Protein AF-R6TV27-F1 (afdb_monomer_lite)

pLDDT: mean 86.65, std 16.77, range [31.28, 98.44]

Radius of gyration: 22.58 Å; chains: 1; bounding box: 81×61×51 Å

Sequence (293 aa):
MQNPATISDWNSPHIKARFSVLCREEICTAQNCYRGGVGTLAEKRMHRVFKRLITDDESKLEVRISATLQKTEDTSDKVPRFVADILTDGEIIEIQTGSFFPMQKKLDWCMHHTPYRLTVIHPIAARRTLAWLDPISGTVGKPRRVSRRENALVIASELYWIRPILTNPELRRRFCLVLPLLEVQDYKWLDGYSADGKRGATRYERIPISLLETIVLSEPEDYAHLFFPASLPHPFTAAEYAAATRIRGRTTYSVLHLFCEMGILRPEGKRGRSVTYTWTCEEESAPVTRHQV

Structure (mmCIF, N/CA/C/O backbone):
data_AF-R6TV27-F1
#
_entry.id   AF-R6TV27-F1
#
loop_
_atom_site.group_PDB
_atom_site.id
_atom_site.type_symbol
_atom_site.label_atom_id
_atom_site.label_alt_id
_atom_site.label_comp_id
_atom_site.label_asym_id
_atom_site.label_entity_id
_atom_site.label_seq_id
_atom_site.pdbx_PDB_ins_code
_atom_site.Cartn_x
_atom_site.Cartn_y
_atom_site.Cartn_z
_atom_site.occupancy
_atom_site.B_iso_or_equiv
_atom_site.auth_seq_id
_atom_site.auth_comp_id
_atom_site.auth_asym_id
_atom_site.auth_atom_id
_atom_site.pdbx_PDB_model_num
ATOM 1 N N . MET A 1 1 ? -6.558 19.261 -24.285 1.00 36.19 1 MET A N 1
ATOM 2 C CA . MET A 1 1 ? -6.027 19.170 -22.908 1.00 36.19 1 MET A CA 1
ATOM 3 C C . MET A 1 1 ? -7.038 18.390 -22.086 1.00 36.19 1 MET A C 1
ATOM 5 O O . MET A 1 1 ? -8.161 18.853 -21.956 1.00 36.19 1 MET A O 1
ATOM 9 N N . GLN A 1 2 ? -6.717 17.165 -21.663 1.00 36.03 2 GLN A N 1
ATOM 10 C CA . GLN A 1 2 ? -7.577 16.416 -20.737 1.00 36.03 2 GLN A CA 1
ATOM 11 C C . GLN A 1 2 ? -7.289 16.930 -19.325 1.00 36.03 2 GLN A C 1
ATOM 13 O O . GLN A 1 2 ? -6.121 17.020 -18.957 1.00 36.03 2 GLN A O 1
ATOM 18 N N . ASN A 1 3 ? -8.332 17.286 -18.571 1.00 38.00 3 ASN A N 1
ATOM 19 C CA . ASN A 1 3 ? -8.208 17.650 -17.159 1.00 38.00 3 ASN A CA 1
ATOM 20 C C . ASN A 1 3 ? -7.438 16.538 -16.409 1.00 38.00 3 ASN A C 1
ATOM 22 O O . ASN A 1 3 ? -7.642 15.360 -16.735 1.00 38.00 3 ASN A O 1
ATOM 26 N N . PRO A 1 4 ? -6.551 16.865 -15.452 1.00 50.62 4 PRO A N 1
ATOM 27 C CA . PRO A 1 4 ? -5.933 15.852 -14.605 1.00 50.62 4 PRO A CA 1
ATOM 28 C C . PRO A 1 4 ? -7.025 15.036 -13.907 1.00 50.62 4 PRO A C 1
ATOM 30 O O . PRO A 1 4 ? -8.030 15.581 -13.452 1.00 50.62 4 PRO A O 1
ATOM 33 N N . ALA A 1 5 ? -6.858 13.716 -13.885 1.00 58.12 5 ALA A N 1
ATOM 34 C CA . ALA A 1 5 ? -7.851 12.813 -13.328 1.00 58.12 5 ALA A CA 1
ATOM 35 C C . ALA A 1 5 ? -7.876 12.939 -11.806 1.00 58.12 5 ALA A C 1
ATOM 37 O O . ALA A 1 5 ? -6.865 12.673 -11.151 1.00 58.12 5 ALA A O 1
ATOM 38 N N . THR A 1 6 ? -9.025 13.282 -11.229 1.00 76.25 6 THR A N 1
ATOM 39 C CA . THR A 1 6 ? -9.203 13.180 -9.780 1.00 76.25 6 THR A CA 1
ATOM 40 C C . THR A 1 6 ? -9.112 11.704 -9.384 1.00 76.25 6 THR A C 1
ATOM 42 O O . THR A 1 6 ? -9.569 10.827 -10.119 1.00 76.25 6 THR A O 1
ATOM 45 N N . ILE A 1 7 ? -8.492 11.397 -8.240 1.00 81.62 7 ILE A N 1
ATOM 46 C CA . ILE A 1 7 ? -8.275 10.006 -7.795 1.00 81.62 7 ILE A CA 1
ATOM 47 C C . ILE A 1 7 ? -9.592 9.211 -7.716 1.00 81.62 7 ILE A C 1
ATOM 49 O O . ILE A 1 7 ? -9.608 8.011 -7.995 1.00 81.62 7 ILE A O 1
ATOM 53 N N . SER A 1 8 ? -10.706 9.887 -7.426 1.00 81.56 8 SER A N 1
ATOM 54 C CA . SER A 1 8 ? -12.065 9.332 -7.453 1.00 81.56 8 SER A CA 1
ATOM 55 C C . SER A 1 8 ? -12.440 8.680 -8.790 1.00 81.56 8 SER A C 1
ATOM 57 O O . SER A 1 8 ? -13.186 7.702 -8.813 1.00 81.56 8 SER A O 1
ATOM 59 N N . ASP A 1 9 ? -11.883 9.159 -9.902 1.00 89.25 9 ASP A N 1
ATOM 60 C CA . ASP A 1 9 ? -12.286 8.760 -11.254 1.00 89.25 9 ASP A CA 1
ATOM 61 C C . ASP A 1 9 ? -11.437 7.613 -11.810 1.00 89.25 9 ASP A C 1
ATOM 63 O O . ASP A 1 9 ? -11.639 7.162 -12.943 1.00 89.25 9 ASP A O 1
ATOM 67 N N . TRP A 1 10 ? -10.480 7.105 -11.028 1.00 93.69 10 TRP A N 1
ATOM 68 C CA . TRP A 1 10 ? -9.536 6.074 -11.469 1.00 93.69 10 TRP A CA 1
ATOM 69 C C . TRP A 1 10 ? -10.200 4.740 -11.809 1.00 93.69 10 TRP A C 1
ATOM 71 O O . TRP A 1 10 ? -9.651 3.937 -12.567 1.00 93.69 10 TRP A O 1
ATOM 81 N N . ASN A 1 11 ? -11.422 4.523 -11.322 1.00 95.31 11 ASN A N 1
ATOM 82 C CA . ASN A 1 11 ? -12.224 3.371 -11.708 1.00 95.31 11 ASN A CA 1
ATOM 83 C C . ASN A 1 11 ? -12.904 3.509 -13.079 1.00 95.31 11 ASN A C 1
ATOM 85 O O . ASN A 1 11 ? -13.346 2.493 -13.626 1.00 95.31 11 ASN A O 1
ATOM 89 N N . SER A 1 12 ? -12.944 4.709 -13.665 1.00 95.62 12 SER A N 1
ATOM 90 C CA . SER A 1 12 ? -13.562 4.938 -14.970 1.00 95.62 12 SER A CA 1
ATOM 91 C C . SER A 1 12 ? -12.779 4.261 -16.113 1.00 95.62 12 SER A C 1
ATOM 93 O O . SER A 1 12 ? -11.545 4.161 -16.068 1.00 95.62 12 SER A O 1
ATOM 95 N N . PRO A 1 13 ? -13.463 3.808 -17.183 1.00 95.50 13 PRO A N 1
ATOM 96 C CA . PRO A 1 13 ? -12.800 3.158 -18.315 1.00 95.50 13 PRO A CA 1
ATOM 97 C C . PRO A 1 13 ? -11.743 4.034 -19.001 1.00 95.50 13 PRO A C 1
ATOM 99 O O . PRO A 1 13 ? -10.693 3.531 -19.402 1.00 95.50 13 PRO A O 1
ATOM 102 N N . HIS A 1 14 ? -11.995 5.343 -19.113 1.00 94.38 14 HIS A N 1
ATOM 103 C CA . HIS A 1 14 ? -11.068 6.287 -19.745 1.00 94.38 14 HIS A CA 1
ATOM 104 C C . HIS A 1 14 ? -9.761 6.418 -18.953 1.00 94.38 14 HIS A C 1
ATOM 106 O O . HIS A 1 14 ? -8.687 6.335 -19.551 1.00 94.38 14 HIS A O 1
ATOM 112 N N . ILE A 1 15 ? -9.823 6.509 -17.620 1.00 95.38 15 ILE A N 1
ATOM 113 C CA . ILE A 1 15 ? -8.611 6.607 -16.795 1.00 95.38 15 ILE A CA 1
ATOM 114 C C . ILE A 1 15 ? -7.809 5.305 -16.810 1.00 95.38 15 ILE A C 1
ATOM 116 O O . ILE A 1 15 ? -6.586 5.341 -16.956 1.00 95.38 15 ILE A O 1
ATOM 120 N N . LYS A 1 16 ? -8.468 4.141 -16.778 1.00 96.50 16 LYS A N 1
ATOM 121 C CA . LYS A 1 16 ? -7.782 2.843 -16.937 1.00 96.50 16 LYS A CA 1
ATOM 122 C C . LYS A 1 16 ? -7.099 2.713 -18.304 1.00 96.50 16 LYS A C 1
ATOM 124 O O . LYS A 1 16 ? -5.987 2.178 -18.398 1.00 96.50 16 LYS A O 1
ATOM 129 N N . ALA A 1 17 ? -7.724 3.237 -19.361 1.00 95.94 17 ALA A N 1
ATOM 130 C CA . ALA A 1 17 ? -7.119 3.300 -20.688 1.00 95.94 17 ALA A CA 1
ATOM 131 C C . ALA A 1 17 ? -5.905 4.247 -20.714 1.00 95.94 17 ALA A C 1
ATOM 133 O O . ALA A 1 17 ? -4.844 3.842 -21.194 1.00 95.94 17 ALA A O 1
ATOM 134 N N . ARG A 1 18 ? -6.016 5.453 -20.130 1.00 95.62 18 ARG A N 1
ATOM 135 C CA . ARG A 1 18 ? -4.898 6.407 -19.984 1.00 95.62 18 ARG A CA 1
ATOM 136 C C . ARG A 1 18 ? -3.731 5.784 -19.216 1.00 95.62 18 ARG A C 1
ATOM 138 O O . ARG A 1 18 ? -2.602 5.844 -19.690 1.00 95.62 18 ARG A O 1
ATOM 145 N N . PHE A 1 19 ? -3.990 5.105 -18.098 1.00 96.56 19 PHE A N 1
ATOM 146 C CA . PHE A 1 19 ? -2.958 4.399 -17.330 1.00 96.56 19 PHE A CA 1
ATOM 147 C C . PHE A 1 19 ? -2.202 3.371 -18.182 1.00 96.56 19 PHE A C 1
ATOM 149 O O . PHE A 1 19 ? -0.975 3.299 -18.140 1.00 96.56 19 PHE A O 1
ATOM 156 N N . SER A 1 20 ? -2.925 2.593 -18.989 1.00 96.12 20 SER A N 1
ATOM 157 C CA . SER A 1 20 ? -2.327 1.575 -19.862 1.00 96.12 20 SER A CA 1
ATOM 158 C C . SER A 1 20 ? -1.470 2.198 -20.973 1.00 96.12 20 SER A C 1
ATOM 160 O O . SER A 1 20 ? -0.440 1.639 -21.349 1.00 96.12 20 SER A O 1
ATOM 162 N N . VAL A 1 21 ? -1.865 3.367 -21.491 1.00 95.19 21 VAL A N 1
ATOM 163 C CA . VAL A 1 21 ? -1.052 4.153 -22.435 1.00 95.19 21 VAL A CA 1
ATOM 164 C C . VAL A 1 21 ? 0.245 4.612 -21.769 1.00 95.19 21 VAL A C 1
ATOM 166 O O . VAL A 1 21 ? 1.314 4.307 -22.292 1.00 95.19 21 VAL A O 1
ATOM 169 N N . LEU A 1 22 ? 0.160 5.234 -20.588 1.00 94.50 22 LEU A N 1
ATOM 170 C CA . LEU A 1 22 ? 1.332 5.697 -19.835 1.00 94.50 22 LEU A CA 1
ATOM 171 C C . LEU A 1 22 ? 2.299 4.549 -19.521 1.00 94.50 22 LEU A C 1
ATOM 173 O O . LEU A 1 22 ? 3.506 4.698 -19.680 1.00 94.50 22 LEU A O 1
ATOM 177 N N . CYS A 1 23 ? 1.783 3.374 -19.149 1.00 93.44 23 CYS A N 1
ATOM 178 C CA . CYS A 1 23 ? 2.611 2.187 -18.926 1.00 93.44 23 CYS A CA 1
ATOM 179 C C . CYS A 1 23 ? 3.409 1.798 -20.180 1.00 93.44 23 CYS A C 1
ATOM 181 O O . CYS A 1 23 ? 4.606 1.530 -20.084 1.00 93.44 23 CYS A O 1
ATOM 183 N N . ARG A 1 24 ? 2.779 1.793 -21.364 1.00 91.44 24 ARG A N 1
ATOM 184 C CA . ARG A 1 24 ? 3.468 1.489 -22.632 1.00 91.44 24 ARG A CA 1
ATOM 185 C C . ARG A 1 24 ? 4.523 2.533 -22.974 1.00 91.44 24 ARG A C 1
ATOM 187 O O . ARG A 1 24 ? 5.628 2.167 -23.358 1.00 91.44 24 ARG A O 1
ATOM 194 N N . GLU A 1 25 ? 4.204 3.809 -22.802 1.00 90.56 25 GLU A N 1
ATOM 195 C CA . GLU A 1 25 ? 5.150 4.898 -23.043 1.00 90.56 25 GLU A CA 1
ATOM 196 C C . GLU A 1 25 ? 6.372 4.801 -22.126 1.00 90.56 25 GLU A C 1
ATOM 198 O O . GLU A 1 25 ? 7.498 4.919 -22.603 1.00 90.56 25 GLU A O 1
ATOM 203 N N . GLU A 1 26 ? 6.184 4.518 -20.835 1.00 86.00 26 GLU A N 1
ATOM 204 C CA . GLU A 1 26 ? 7.296 4.344 -19.891 1.00 86.00 26 GLU A CA 1
ATOM 205 C C . GLU A 1 26 ? 8.170 3.130 -20.231 1.00 86.00 26 GLU A C 1
ATOM 207 O O . GLU A 1 26 ? 9.388 3.182 -20.051 1.00 86.00 26 GLU A O 1
ATOM 212 N N . ILE A 1 27 ? 7.581 2.049 -20.756 1.00 82.06 27 ILE A N 1
ATOM 213 C CA . ILE A 1 27 ? 8.334 0.889 -21.257 1.00 82.06 27 ILE A CA 1
ATOM 214 C C . ILE A 1 27 ? 9.178 1.283 -22.477 1.00 82.06 27 ILE A C 1
ATOM 216 O O . ILE A 1 27 ? 10.357 0.940 -22.535 1.00 82.06 27 ILE A O 1
ATOM 220 N N . CYS A 1 28 ? 8.608 2.027 -23.430 1.00 75.88 28 CYS A N 1
ATOM 221 C CA . CYS A 1 28 ? 9.309 2.462 -24.642 1.00 75.88 28 CYS A CA 1
ATOM 222 C C . CYS A 1 28 ? 10.402 3.509 -24.357 1.00 75.88 28 CYS A C 1
ATOM 224 O O . CYS A 1 28 ? 11.476 3.465 -24.951 1.00 75.88 28 CYS A O 1
ATOM 226 N N . THR A 1 29 ? 10.162 4.425 -23.418 1.00 69.44 29 THR A N 1
ATOM 227 C CA . THR A 1 29 ? 11.069 5.545 -23.094 1.00 69.44 29 THR A CA 1
ATOM 228 C C . THR A 1 29 ? 12.240 5.115 -22.199 1.00 69.44 29 THR A C 1
ATOM 230 O O . THR A 1 29 ? 13.251 5.816 -22.087 1.00 69.44 29 THR A O 1
ATOM 233 N N . ALA A 1 30 ? 12.163 3.927 -21.589 1.00 58.81 30 ALA A N 1
ATOM 234 C CA . ALA A 1 30 ? 13.206 3.384 -20.720 1.00 58.81 30 ALA A CA 1
ATOM 235 C C . ALA A 1 30 ? 14.563 3.132 -21.412 1.00 58.81 30 ALA A C 1
ATOM 237 O O . ALA A 1 30 ? 15.519 2.764 -20.732 1.00 58.81 30 ALA A O 1
ATOM 238 N N . GLN A 1 31 ? 14.683 3.376 -22.722 1.00 49.19 31 GLN A N 1
ATOM 239 C CA . GLN A 1 31 ? 15.955 3.347 -23.447 1.00 49.19 31 GLN A CA 1
ATOM 240 C C . GLN A 1 31 ? 16.890 4.537 -23.123 1.00 49.19 31 GLN A C 1
ATOM 242 O O . GLN A 1 31 ? 18.087 4.397 -23.341 1.00 49.19 31 GLN A O 1
ATOM 247 N N . ASN A 1 32 ? 16.410 5.660 -22.549 1.00 41.25 32 ASN A N 1
ATOM 248 C CA . ASN A 1 32 ? 17.219 6.897 -22.414 1.00 41.25 32 ASN A CA 1
ATOM 249 C C . ASN A 1 32 ? 17.304 7.563 -21.017 1.00 41.25 32 ASN A C 1
ATOM 251 O O . ASN A 1 32 ? 17.956 8.596 -20.876 1.00 41.25 32 ASN A O 1
ATOM 255 N N . CYS A 1 33 ? 16.707 7.019 -19.953 1.00 41.69 33 CYS A N 1
ATOM 256 C CA . CYS A 1 33 ? 16.633 7.701 -18.645 1.00 41.69 33 CYS A CA 1
ATOM 257 C C . CYS A 1 33 ? 17.577 7.108 -17.576 1.00 41.69 33 CYS A C 1
ATOM 259 O O . CYS A 1 33 ? 17.148 6.605 -16.539 1.00 41.69 33 CYS A O 1
ATOM 261 N N . TYR A 1 34 ? 18.889 7.218 -17.821 1.00 46.56 34 TYR A N 1
ATOM 262 C CA . TYR A 1 34 ? 19.979 6.851 -16.898 1.00 46.56 34 TYR A CA 1
ATOM 263 C C . TYR A 1 34 ? 20.593 8.073 -16.186 1.00 46.56 34 TYR A C 1
ATOM 265 O O . TYR A 1 34 ? 21.802 8.296 -16.226 1.00 46.56 34 TYR A O 1
ATOM 273 N N . ARG A 1 35 ? 19.781 8.896 -15.510 1.00 39.50 35 ARG A N 1
ATOM 274 C CA . ARG A 1 35 ? 20.311 9.962 -14.639 1.00 39.50 35 ARG A CA 1
ATOM 275 C C . ARG A 1 35 ? 19.684 9.923 -13.242 1.00 39.50 35 ARG A C 1
ATOM 277 O O . ARG A 1 35 ? 18.481 10.064 -13.091 1.00 39.50 35 ARG A O 1
ATOM 284 N N . GLY A 1 36 ? 20.553 9.641 -12.263 1.00 42.50 36 GLY A N 1
ATOM 285 C CA . GLY A 1 36 ? 20.512 9.976 -10.829 1.00 42.50 36 GLY A CA 1
ATOM 286 C C . GLY A 1 36 ? 19.175 9.967 -10.082 1.00 42.50 36 GLY A C 1
ATOM 287 O O . GLY A 1 36 ? 18.403 10.905 -10.181 1.00 42.50 36 GLY A O 1
ATOM 288 N N . GLY A 1 37 ? 18.973 8.971 -9.214 1.00 43.28 37 GLY A N 1
ATOM 289 C CA . GLY A 1 37 ? 17.958 9.005 -8.152 1.00 43.28 37 GLY A CA 1
ATOM 290 C C . GLY A 1 37 ? 18.050 7.760 -7.266 1.00 43.28 37 GLY A C 1
ATOM 291 O O . GLY A 1 37 ? 18.419 6.694 -7.767 1.00 43.28 37 GLY A O 1
ATOM 292 N N . VAL A 1 38 ? 17.748 7.876 -5.973 1.00 41.28 38 VAL A N 1
ATOM 293 C CA . VAL A 1 38 ? 17.721 6.747 -5.022 1.00 41.28 38 VAL A CA 1
ATOM 294 C C . VAL A 1 38 ? 16.394 5.995 -5.190 1.00 41.28 38 VAL A C 1
ATOM 296 O O . VAL A 1 38 ? 15.348 6.628 -5.236 1.00 41.28 38 VAL A O 1
ATOM 299 N N . GLY A 1 39 ? 16.446 4.670 -5.349 1.00 51.06 39 GLY A N 1
ATOM 300 C CA . GLY A 1 39 ? 15.283 3.806 -5.614 1.00 51.06 39 GLY A CA 1
ATOM 301 C C . GLY A 1 39 ? 15.547 2.808 -6.748 1.00 51.06 39 GLY A C 1
ATOM 302 O O . GLY A 1 39 ? 16.400 3.045 -7.612 1.00 51.06 39 GLY A O 1
ATOM 303 N N . THR A 1 40 ? 14.846 1.671 -6.751 1.00 55.16 40 THR A N 1
ATOM 304 C CA . THR A 1 40 ? 15.023 0.638 -7.799 1.00 55.16 40 THR A CA 1
ATOM 305 C C . THR A 1 40 ? 14.414 1.078 -9.142 1.00 55.16 40 THR A C 1
ATOM 307 O O . THR A 1 40 ? 13.526 1.928 -9.177 1.00 55.16 40 THR A O 1
ATOM 310 N N . LEU A 1 41 ? 14.855 0.513 -10.278 1.00 57.59 41 LEU A N 1
ATOM 311 C CA . LEU A 1 41 ? 14.329 0.879 -11.612 1.00 57.59 41 LEU A CA 1
ATOM 312 C C . LEU A 1 41 ? 12.796 0.708 -11.707 1.00 57.59 41 LEU A C 1
ATOM 314 O O . LEU A 1 41 ? 12.105 1.553 -12.277 1.00 57.59 41 LEU A O 1
ATOM 318 N N . ALA A 1 42 ? 12.275 -0.342 -11.068 1.00 56.69 42 ALA A N 1
ATOM 319 C CA . ALA A 1 42 ? 10.850 -0.649 -10.989 1.00 56.69 42 ALA A CA 1
ATOM 320 C C . ALA A 1 42 ? 10.053 0.397 -10.188 1.00 56.69 42 ALA A C 1
ATOM 322 O O . ALA A 1 42 ? 8.986 0.832 -10.619 1.00 56.69 42 ALA A O 1
ATOM 323 N N . GLU A 1 43 ? 10.583 0.815 -9.037 1.00 66.31 43 GLU A N 1
ATOM 324 C CA . GLU A 1 43 ? 10.010 1.874 -8.199 1.00 66.31 43 GLU A CA 1
ATOM 325 C C . GLU A 1 43 ? 9.930 3.187 -8.984 1.00 66.31 43 GLU A C 1
ATOM 327 O O . GLU A 1 43 ? 8.865 3.788 -9.080 1.00 66.31 43 GLU A O 1
ATOM 332 N N . LYS A 1 44 ? 10.998 3.552 -9.700 1.00 79.50 44 LYS A N 1
ATOM 333 C CA . LYS A 1 44 ? 11.015 4.759 -10.538 1.00 79.50 44 LYS A CA 1
ATOM 334 C C . LYS A 1 44 ? 9.967 4.735 -11.651 1.00 79.50 44 LYS A C 1
ATOM 336 O O . LYS A 1 44 ? 9.311 5.749 -11.873 1.00 79.50 44 LYS A O 1
ATOM 341 N N . ARG A 1 45 ? 9.778 3.601 -12.341 1.00 86.06 45 ARG A N 1
ATOM 342 C CA . ARG A 1 45 ? 8.740 3.478 -13.386 1.00 86.06 45 ARG A CA 1
ATOM 343 C C . ARG A 1 45 ? 7.340 3.624 -12.805 1.00 86.06 45 ARG A C 1
ATOM 345 O O . ARG A 1 45 ? 6.543 4.386 -13.336 1.00 86.06 45 ARG A O 1
ATOM 352 N N . MET A 1 46 ? 7.058 2.934 -11.701 1.00 89.00 46 MET A N 1
ATOM 353 C CA . MET A 1 46 ? 5.772 3.045 -11.008 1.00 89.00 46 MET A CA 1
ATOM 354 C C . MET A 1 46 ? 5.488 4.490 -10.591 1.00 89.00 46 MET A C 1
ATOM 356 O O . MET A 1 46 ? 4.412 5.001 -10.892 1.00 89.00 46 MET A O 1
ATOM 360 N N . HIS A 1 47 ? 6.464 5.169 -9.979 1.00 91.50 47 HIS A N 1
ATOM 361 C CA . HIS A 1 47 ? 6.311 6.570 -9.585 1.00 91.50 47 HIS A CA 1
ATOM 362 C C . HIS A 1 47 ? 6.027 7.456 -10.797 1.00 91.50 47 HIS A C 1
ATOM 364 O O . HIS A 1 47 ? 5.088 8.241 -10.755 1.00 91.50 47 HIS A O 1
ATOM 370 N N . ARG A 1 48 ? 6.774 7.308 -11.900 1.00 91.38 48 ARG A N 1
ATOM 371 C CA . ARG A 1 48 ? 6.553 8.110 -13.114 1.00 91.38 48 ARG A CA 1
ATOM 372 C C . ARG A 1 48 ? 5.171 7.906 -13.723 1.00 91.38 48 ARG A C 1
ATOM 374 O O . ARG A 1 48 ? 4.521 8.896 -14.041 1.00 91.38 48 ARG A O 1
ATOM 381 N N . VAL A 1 49 ? 4.697 6.660 -13.834 1.00 93.69 49 VAL A N 1
ATOM 382 C CA . VAL A 1 49 ? 3.345 6.382 -14.350 1.00 93.69 49 VAL A CA 1
ATOM 383 C C . VAL A 1 49 ? 2.293 7.103 -13.508 1.00 93.69 49 VAL A C 1
ATOM 385 O O . VAL A 1 49 ? 1.442 7.789 -14.067 1.00 93.69 49 VAL A O 1
ATOM 388 N N . PHE A 1 50 ? 2.350 6.985 -12.178 1.00 94.88 50 PHE A N 1
ATOM 389 C CA . PHE A 1 50 ? 1.365 7.633 -11.308 1.00 94.88 50 PHE A CA 1
ATOM 390 C C . PHE A 1 50 ? 1.501 9.158 -11.288 1.00 94.88 50 PHE A C 1
ATOM 392 O O . PHE A 1 50 ? 0.483 9.839 -11.366 1.00 94.88 50 PHE A O 1
ATOM 399 N N . LYS A 1 51 ? 2.727 9.700 -11.276 1.00 94.00 51 LYS A N 1
ATOM 400 C CA . LYS A 1 51 ? 2.978 11.146 -11.396 1.00 94.00 51 LYS A CA 1
ATOM 401 C C . LYS A 1 51 ? 2.310 11.712 -12.652 1.00 94.00 51 LYS A C 1
ATOM 403 O O . LYS A 1 51 ? 1.483 12.606 -12.528 1.00 94.00 51 LYS A O 1
ATOM 408 N N . ARG A 1 52 ? 2.554 11.101 -13.819 1.00 93.12 52 ARG A N 1
ATOM 409 C CA . ARG A 1 52 ? 1.965 11.494 -15.118 1.00 93.12 52 ARG A CA 1
ATOM 410 C C . ARG A 1 52 ? 0.461 11.226 -15.237 1.00 93.12 52 ARG A C 1
ATOM 412 O O . ARG A 1 52 ? -0.220 11.816 -16.073 1.00 93.12 52 ARG A O 1
ATOM 419 N N . LEU A 1 53 ? -0.073 10.298 -14.443 1.00 93.94 53 LEU A N 1
ATOM 420 C CA . LEU A 1 53 ? -1.517 10.074 -14.375 1.00 93.94 53 LEU A CA 1
ATOM 421 C C . LEU A 1 53 ? -2.220 11.214 -13.629 1.00 93.94 53 LEU A C 1
ATOM 423 O O . LEU A 1 53 ? -3.333 11.584 -13.996 1.00 93.94 53 LEU A O 1
ATOM 427 N N . ILE A 1 54 ? -1.567 11.742 -12.592 1.00 92.88 54 ILE A N 1
ATOM 428 C CA . ILE A 1 54 ? -2.107 12.766 -11.695 1.00 92.88 54 ILE A CA 1
ATOM 429 C C . ILE A 1 54 ? -1.902 14.165 -12.265 1.00 92.88 54 ILE A C 1
ATOM 431 O O . ILE A 1 54 ? -2.825 14.971 -12.238 1.00 92.88 54 ILE A O 1
ATOM 435 N N . THR A 1 55 ? -0.709 14.474 -12.769 1.00 90.50 55 THR A N 1
ATOM 436 C CA . THR A 1 55 ? -0.375 15.815 -13.248 1.00 90.50 55 THR A CA 1
ATOM 437 C C . THR A 1 55 ? 0.663 15.773 -14.365 1.00 90.50 55 THR A C 1
ATOM 439 O O . THR A 1 55 ? 1.601 14.980 -14.333 1.00 90.50 55 THR A O 1
ATOM 442 N N . ASP A 1 56 ? 0.497 16.664 -15.341 1.00 88.31 56 ASP A N 1
ATOM 443 C CA . ASP A 1 56 ? 1.492 16.940 -16.385 1.00 88.31 56 ASP A CA 1
ATOM 444 C C . ASP A 1 56 ? 2.366 18.169 -16.025 1.00 88.31 56 ASP A C 1
ATOM 446 O O . ASP A 1 56 ? 3.281 18.528 -16.759 1.00 88.31 56 ASP A O 1
ATOM 450 N N . ASP A 1 57 ? 2.091 18.823 -14.888 1.00 90.94 57 ASP A N 1
ATOM 451 C CA . ASP A 1 57 ? 2.844 19.975 -14.380 1.00 90.94 57 ASP A CA 1
ATOM 452 C C . ASP A 1 57 ? 4.076 19.524 -13.581 1.00 90.94 57 ASP A C 1
ATOM 454 O O . ASP A 1 57 ? 3.968 19.089 -12.430 1.00 90.94 57 ASP A O 1
ATOM 458 N N . GLU A 1 58 ? 5.255 19.648 -14.194 1.00 89.00 58 GLU A N 1
ATOM 459 C CA . GLU A 1 58 ? 6.538 19.274 -13.590 1.00 89.00 58 GLU A CA 1
ATOM 460 C C . GLU A 1 58 ? 6.887 20.101 -12.345 1.00 89.00 58 GLU A C 1
ATOM 462 O O . GLU A 1 58 ? 7.606 19.606 -11.479 1.00 89.00 58 GLU A O 1
ATOM 467 N N . SER A 1 59 ? 6.352 21.322 -12.199 1.00 90.94 59 SER A N 1
ATOM 468 C CA . SER A 1 59 ? 6.632 22.175 -11.032 1.00 90.94 59 SER A CA 1
ATOM 469 C C . SER A 1 59 ? 6.066 21.613 -9.725 1.00 90.94 59 SER A C 1
ATOM 471 O O . SER A 1 59 ? 6.508 21.993 -8.640 1.00 90.94 59 SER A O 1
ATOM 473 N N . LYS A 1 60 ? 5.119 20.676 -9.835 1.00 91.88 60 LYS A N 1
ATOM 474 C CA . LYS A 1 60 ? 4.466 19.987 -8.718 1.00 91.88 60 LYS A CA 1
ATOM 475 C C . LYS A 1 60 ? 5.154 18.681 -8.342 1.00 91.88 60 LYS A C 1
ATOM 477 O O . LYS A 1 60 ? 4.796 18.086 -7.330 1.00 91.88 60 LYS A O 1
ATOM 482 N N . LEU A 1 61 ? 6.114 18.204 -9.133 1.00 93.06 61 LEU A N 1
ATOM 483 C CA . LEU A 1 61 ? 6.775 16.920 -8.913 1.00 93.06 61 LEU A CA 1
ATOM 484 C C . LEU A 1 61 ? 8.041 17.091 -8.073 1.00 93.06 61 LEU A C 1
ATOM 486 O O . LEU A 1 61 ? 8.815 18.019 -8.284 1.00 93.06 61 LEU A O 1
ATOM 490 N N . GLU A 1 62 ? 8.282 16.160 -7.146 1.00 90.94 62 GLU A N 1
ATOM 491 C CA . GLU A 1 62 ? 9.535 16.105 -6.370 1.00 90.94 62 GLU A CA 1
ATOM 492 C C . GLU A 1 62 ? 9.847 17.419 -5.626 1.00 90.94 62 GLU A C 1
ATOM 494 O O . GLU A 1 62 ? 10.993 17.873 -5.532 1.00 90.94 62 GLU A O 1
ATOM 499 N N . VAL A 1 63 ? 8.808 18.031 -5.050 1.00 90.75 63 VAL A N 1
ATOM 500 C CA . VAL A 1 63 ? 8.895 19.335 -4.384 1.00 90.75 63 VAL A CA 1
ATOM 501 C C . VAL A 1 63 ? 9.267 19.174 -2.913 1.00 90.75 63 VAL A C 1
ATOM 503 O O . VAL A 1 63 ? 8.743 18.319 -2.197 1.00 90.75 63 VAL A O 1
ATOM 506 N N . ARG A 1 64 ? 10.174 20.025 -2.416 1.00 90.75 64 ARG A N 1
ATOM 507 C CA . ARG A 1 64 ? 10.500 20.070 -0.982 1.00 90.75 64 ARG A CA 1
ATOM 508 C C . ARG A 1 64 ? 9.283 20.517 -0.186 1.00 90.75 64 ARG A C 1
ATOM 510 O O . ARG A 1 64 ? 8.788 21.618 -0.395 1.00 90.75 64 ARG A O 1
ATOM 517 N N . ILE A 1 65 ? 8.881 19.718 0.796 1.00 87.75 65 ILE A N 1
ATOM 518 C CA . ILE A 1 65 ? 7.700 20.015 1.621 1.00 87.75 65 ILE A CA 1
ATOM 519 C C . ILE A 1 65 ? 7.928 21.279 2.458 1.00 87.75 65 ILE A C 1
ATOM 521 O O . ILE A 1 65 ? 7.006 22.041 2.697 1.00 87.75 65 ILE A O 1
ATOM 525 N N . SER A 1 66 ? 9.179 21.602 2.799 1.00 82.62 66 SER A N 1
ATOM 526 C CA . SER A 1 66 ? 9.520 22.876 3.445 1.00 82.62 66 SER A CA 1
ATOM 527 C C . SER A 1 66 ? 9.090 24.119 2.650 1.00 82.62 66 SER A C 1
ATOM 529 O O . SER A 1 66 ? 9.005 25.193 3.231 1.00 82.62 66 SER A O 1
ATOM 531 N N . ALA A 1 67 ? 8.841 24.005 1.338 1.00 77.31 67 ALA A N 1
ATOM 532 C CA . ALA A 1 67 ? 8.340 25.110 0.522 1.00 77.31 67 ALA A CA 1
ATOM 533 C C . ALA A 1 67 ? 6.905 25.528 0.889 1.00 77.31 67 ALA A C 1
ATOM 535 O O . ALA A 1 67 ? 6.505 26.640 0.562 1.00 77.31 67 ALA A O 1
ATOM 536 N N . THR A 1 68 ? 6.147 24.671 1.581 1.00 74.19 68 THR A N 1
ATOM 537 C CA . THR A 1 68 ? 4.785 24.982 2.045 1.00 74.19 68 THR A CA 1
ATOM 538 C C . THR A 1 68 ? 4.771 25.793 3.336 1.00 74.19 68 THR A C 1
ATOM 540 O O . THR A 1 68 ? 3.718 26.278 3.744 1.00 74.19 68 THR A O 1
ATOM 543 N N . LEU A 1 69 ? 5.909 25.888 4.029 1.00 75.94 69 LEU A N 1
ATOM 544 C CA . LEU A 1 69 ? 6.005 26.601 5.293 1.00 75.94 69 LEU A CA 1
ATOM 545 C C . LEU A 1 69 ? 6.095 28.104 5.030 1.00 75.94 69 LEU A C 1
ATOM 547 O O . LEU A 1 69 ? 6.866 28.558 4.181 1.00 75.94 69 LEU A O 1
ATOM 551 N N . GLN A 1 70 ? 5.341 28.889 5.799 1.00 69.06 70 GLN A N 1
ATOM 552 C CA . GLN A 1 70 ? 5.567 30.328 5.855 1.00 69.06 70 GLN A CA 1
ATOM 553 C C . GLN A 1 70 ? 6.950 30.564 6.467 1.00 69.06 70 GLN A C 1
ATOM 555 O O . GLN A 1 70 ? 7.276 29.997 7.509 1.00 69.06 70 GLN A O 1
ATOM 560 N N . LYS A 1 71 ? 7.780 31.379 5.810 1.00 62.19 71 LYS A N 1
ATOM 561 C CA . LYS A 1 71 ? 9.067 31.798 6.370 1.00 62.19 71 LYS A CA 1
ATOM 562 C C . LYS A 1 71 ? 8.790 32.714 7.560 1.00 62.19 71 LYS A C 1
ATOM 564 O O . LYS A 1 71 ? 8.546 33.899 7.364 1.00 62.19 71 LYS A O 1
ATOM 569 N N . THR A 1 72 ? 8.799 32.172 8.770 1.00 57.31 72 THR A N 1
ATOM 570 C CA . THR A 1 72 ? 8.818 32.975 9.996 1.00 57.31 72 THR A CA 1
ATOM 571 C C . THR A 1 72 ? 10.266 33.194 10.432 1.00 57.31 72 THR A C 1
ATOM 573 O O . THR A 1 72 ? 11.114 32.313 10.256 1.00 57.31 72 THR A O 1
ATOM 576 N N . GLU A 1 73 ? 10.553 34.383 10.974 1.00 55.16 73 GLU A N 1
ATOM 577 C CA . GLU A 1 73 ? 11.907 34.828 11.351 1.00 55.16 73 GLU A CA 1
ATOM 578 C C . GLU A 1 73 ? 12.581 33.914 12.398 1.00 55.16 73 GLU A C 1
ATOM 580 O O . GLU A 1 73 ? 13.805 33.832 12.436 1.00 55.16 73 GLU A O 1
ATOM 585 N N . ASP A 1 74 ? 11.796 33.135 13.153 1.00 52.22 74 ASP A N 1
ATOM 586 C CA . ASP A 1 74 ? 12.257 32.272 14.251 1.00 52.22 74 ASP A CA 1
ATOM 587 C C . ASP A 1 74 ? 12.538 30.805 13.878 1.00 52.22 74 ASP A C 1
ATOM 589 O O . ASP A 1 74 ? 12.831 29.987 14.754 1.00 52.22 74 ASP A O 1
ATOM 593 N N . THR A 1 75 ? 12.493 30.419 12.596 1.00 54.84 75 THR A N 1
ATOM 594 C CA . THR A 1 75 ? 12.739 29.011 12.211 1.00 54.84 75 THR A CA 1
ATOM 595 C C . THR A 1 75 ? 14.241 28.686 12.175 1.00 54.84 75 THR A C 1
ATOM 597 O O . THR A 1 75 ? 14.821 28.399 11.128 1.00 54.84 75 THR A O 1
ATOM 600 N N . SER A 1 76 ? 14.891 28.745 13.339 1.00 50.72 76 SER A N 1
ATOM 601 C CA . SER A 1 76 ? 16.267 28.276 13.565 1.00 50.72 76 SER A CA 1
ATOM 602 C C . SER A 1 76 ? 16.366 26.744 13.668 1.00 50.72 76 SER A C 1
ATOM 604 O O . SER A 1 76 ? 17.464 26.180 13.618 1.00 50.72 76 SER A O 1
ATOM 606 N N . ASP A 1 77 ? 15.224 26.052 13.728 1.00 53.66 77 ASP A N 1
ATOM 607 C CA . ASP A 1 77 ? 15.159 24.599 13.785 1.00 53.66 77 ASP A CA 1
ATOM 608 C C . ASP A 1 77 ? 15.286 23.940 12.408 1.00 53.66 77 ASP A C 1
ATOM 610 O O . ASP A 1 77 ? 14.700 24.345 11.403 1.00 53.66 77 ASP A O 1
ATOM 614 N N . LYS A 1 78 ? 16.084 22.871 12.376 1.00 68.00 78 LYS A N 1
ATOM 615 C CA . LYS A 1 78 ? 16.403 22.058 11.197 1.00 68.00 78 LYS A CA 1
ATOM 616 C C . LYS A 1 78 ? 15.140 21.434 10.595 1.00 68.00 78 LYS A C 1
ATOM 618 O O . LYS A 1 78 ? 14.824 20.281 10.886 1.00 68.00 78 LYS A O 1
ATOM 623 N N . VAL A 1 79 ? 14.465 22.151 9.698 1.00 72.44 79 VAL A N 1
ATOM 624 C CA . VAL A 1 79 ? 13.380 21.579 8.894 1.00 72.44 79 VAL A CA 1
ATOM 625 C C . VAL A 1 79 ? 13.936 20.379 8.113 1.00 72.44 79 VAL A C 1
ATOM 627 O O . VAL A 1 79 ? 14.917 20.520 7.367 1.00 72.44 79 VAL A O 1
ATOM 630 N N . PRO A 1 80 ? 13.365 19.175 8.286 1.00 78.75 80 PRO A N 1
ATOM 631 C CA . PRO A 1 80 ? 13.833 17.999 7.576 1.00 78.75 80 PRO A CA 1
ATOM 632 C C . PRO A 1 80 ? 13.666 18.189 6.065 1.00 78.75 80 PRO A C 1
ATOM 634 O O . PRO A 1 80 ? 12.670 18.722 5.581 1.00 78.75 80 PRO A O 1
ATOM 637 N N . ARG A 1 81 ? 14.654 17.726 5.292 1.00 84.81 81 ARG A N 1
ATOM 638 C CA . ARG A 1 81 ? 14.670 17.838 3.823 1.00 84.81 81 ARG A CA 1
ATOM 639 C C . ARG A 1 81 ? 13.785 16.776 3.165 1.00 84.81 81 ARG A C 1
ATOM 641 O O . ARG A 1 81 ? 14.265 15.989 2.351 1.00 84.81 81 ARG A O 1
ATOM 648 N N . PHE A 1 82 ? 12.513 16.726 3.544 1.00 91.31 82 PHE A N 1
ATOM 649 C CA . PHE A 1 82 ? 11.539 15.853 2.901 1.00 91.31 82 PHE A CA 1
ATOM 650 C C . PHE A 1 82 ? 11.125 16.412 1.539 1.00 91.31 82 PHE A C 1
ATOM 652 O O . PHE A 1 82 ? 10.930 17.617 1.373 1.00 91.31 82 PHE A O 1
ATOM 659 N N . VAL A 1 83 ? 10.996 15.512 0.570 1.00 91.94 83 VAL A N 1
ATOM 660 C CA . VAL A 1 83 ? 10.581 15.799 -0.805 1.00 91.94 83 VAL A CA 1
ATOM 661 C C . VAL A 1 83 ? 9.323 14.998 -1.080 1.00 91.94 83 VAL A C 1
ATOM 663 O O . VAL A 1 83 ? 9.382 13.778 -0.942 1.00 91.94 83 VAL A O 1
ATOM 666 N N . ALA A 1 84 ? 8.215 15.659 -1.405 1.00 93.69 84 ALA A N 1
ATOM 667 C CA . ALA A 1 84 ? 6.973 15.007 -1.803 1.00 93.69 84 ALA A CA 1
ATOM 668 C C . ALA A 1 84 ? 7.073 14.468 -3.228 1.00 93.69 84 ALA A C 1
ATOM 670 O O . ALA A 1 84 ? 7.708 15.103 -4.065 1.00 93.69 84 ALA A O 1
ATOM 671 N N . ASP A 1 85 ? 6.438 13.332 -3.526 1.00 95.25 85 ASP A N 1
ATOM 672 C CA . ASP A 1 85 ? 6.358 12.872 -4.918 1.00 95.25 85 ASP A CA 1
ATOM 673 C C . ASP A 1 85 ? 5.569 13.866 -5.771 1.00 95.25 85 ASP A C 1
ATOM 675 O O . ASP A 1 85 ? 6.000 14.188 -6.881 1.00 95.25 85 ASP A O 1
ATOM 679 N N . ILE A 1 86 ? 4.443 14.349 -5.240 1.00 94.62 86 ILE A N 1
ATOM 680 C CA . ILE A 1 86 ? 3.617 15.387 -5.854 1.00 94.62 86 ILE A CA 1
ATOM 681 C C . ILE A 1 86 ? 3.139 16.342 -4.760 1.00 94.62 86 ILE A C 1
ATOM 683 O O . ILE A 1 86 ? 2.672 15.910 -3.705 1.00 94.62 86 ILE A O 1
ATOM 687 N N . LEU A 1 87 ? 3.242 17.636 -5.031 1.00 93.81 87 LEU A N 1
ATOM 688 C CA . LEU A 1 87 ? 2.709 18.704 -4.203 1.00 93.81 87 LEU A CA 1
ATOM 689 C C . LEU A 1 87 ? 1.771 19.565 -5.051 1.00 93.81 87 LEU A C 1
ATOM 691 O O . LEU A 1 87 ? 2.213 20.286 -5.944 1.00 93.81 87 LEU A O 1
ATOM 695 N N . THR A 1 88 ? 0.475 19.471 -4.783 1.00 88.56 88 THR A N 1
ATOM 696 C CA . THR A 1 88 ? -0.562 20.310 -5.400 1.00 88.56 88 THR A CA 1
ATOM 697 C C . THR A 1 88 ? -1.057 21.352 -4.399 1.00 88.56 88 THR A C 1
ATOM 699 O O . THR A 1 88 ? -0.632 21.375 -3.242 1.00 88.56 88 THR A O 1
ATOM 702 N N . ASP A 1 89 ? -1.973 22.218 -4.831 1.00 84.38 89 ASP A N 1
ATOM 703 C CA . ASP A 1 89 ? -2.566 23.242 -3.972 1.00 84.38 89 ASP A CA 1
ATOM 704 C C . ASP A 1 89 ? -3.336 22.586 -2.813 1.00 84.38 89 ASP A C 1
ATOM 706 O O . ASP A 1 89 ? -4.456 22.107 -2.977 1.00 84.38 89 ASP A O 1
ATOM 710 N N . GLY A 1 90 ? -2.709 22.529 -1.634 1.00 89.56 90 GLY A N 1
ATOM 711 C CA . GLY A 1 90 ? -3.311 21.987 -0.415 1.00 89.56 90 GLY A CA 1
ATOM 712 C C . GLY A 1 90 ? -3.226 20.467 -0.231 1.00 89.56 90 GLY A C 1
ATOM 713 O O . GLY A 1 90 ? -3.825 19.955 0.717 1.00 89.56 90 GLY A O 1
ATOM 714 N N . GLU A 1 91 ? -2.492 19.733 -1.075 1.00 93.69 91 GLU A N 1
ATOM 715 C CA . GLU A 1 91 ? -2.356 18.274 -0.956 1.00 93.69 91 GLU A CA 1
ATOM 716 C C . GLU A 1 91 ? -0.921 17.792 -1.227 1.00 93.69 91 GLU A C 1
ATOM 718 O O . GLU A 1 91 ? -0.257 18.206 -2.178 1.00 93.69 91 GLU A O 1
ATOM 723 N N . ILE A 1 92 ? -0.451 16.896 -0.359 1.00 95.94 92 ILE A N 1
ATOM 724 C CA . ILE A 1 92 ? 0.808 16.161 -0.470 1.00 95.94 92 ILE A CA 1
ATOM 725 C C . ILE A 1 92 ? 0.458 14.738 -0.890 1.00 95.94 92 ILE A C 1
ATOM 727 O O . ILE A 1 92 ? -0.275 14.049 -0.178 1.00 95.94 92 ILE A O 1
ATOM 731 N N . ILE A 1 93 ? 1.006 14.276 -2.011 1.00 96.62 93 ILE A N 1
ATOM 732 C CA . ILE A 1 93 ? 0.801 12.909 -2.491 1.00 96.62 93 ILE A CA 1
ATOM 733 C C . ILE A 1 93 ? 2.130 12.163 -2.474 1.00 96.62 93 ILE A C 1
ATOM 735 O O . ILE A 1 93 ? 3.134 12.618 -3.024 1.00 96.62 93 ILE A O 1
ATOM 739 N N . GLU A 1 94 ? 2.107 10.985 -1.863 1.00 96.94 94 GLU A N 1
ATOM 740 C CA . GLU A 1 94 ? 3.226 10.058 -1.764 1.00 96.94 94 GLU A CA 1
ATOM 741 C C . GLU A 1 94 ? 2.901 8.760 -2.483 1.00 96.94 94 GLU A C 1
ATOM 743 O O . GLU A 1 94 ? 1.851 8.163 -2.247 1.00 96.94 94 GLU A O 1
ATOM 748 N N . ILE A 1 95 ? 3.813 8.278 -3.318 1.00 95.81 95 ILE A N 1
ATOM 749 C CA . ILE A 1 95 ? 3.682 6.970 -3.951 1.00 95.81 95 ILE A CA 1
ATOM 750 C C . ILE A 1 95 ? 4.612 6.026 -3.198 1.00 95.81 95 ILE A C 1
ATOM 752 O O . ILE A 1 95 ? 5.816 6.234 -3.158 1.00 95.81 95 ILE A O 1
ATOM 756 N N . GLN A 1 96 ? 4.069 4.974 -2.588 1.00 94.19 96 GLN A N 1
ATOM 757 C CA . GLN A 1 96 ? 4.862 4.034 -1.803 1.00 94.19 96 GLN A CA 1
ATOM 758 C C . GLN A 1 96 ? 4.656 2.609 -2.287 1.00 94.19 96 GLN A C 1
ATOM 760 O O . GLN A 1 96 ? 3.606 2.009 -2.082 1.00 94.19 96 GLN A O 1
ATOM 765 N N . THR A 1 97 ? 5.688 2.034 -2.900 1.00 89.75 97 THR A N 1
ATOM 766 C CA . THR A 1 97 ? 5.645 0.661 -3.438 1.00 89.75 97 THR A CA 1
ATOM 767 C C . THR A 1 97 ? 6.161 -0.403 -2.461 1.00 89.75 97 THR A C 1
ATOM 769 O O . THR A 1 97 ? 6.000 -1.601 -2.707 1.00 89.75 97 THR A O 1
ATOM 772 N N . GLY A 1 98 ? 6.788 0.028 -1.360 1.00 89.75 98 GLY A N 1
ATOM 773 C CA . GLY A 1 98 ? 7.336 -0.821 -0.302 1.00 89.75 98 GLY A CA 1
ATOM 774 C C . GLY A 1 98 ? 6.617 -0.647 1.036 1.00 89.75 98 GLY A C 1
ATOM 775 O O . GLY A 1 98 ? 5.470 -0.216 1.092 1.00 89.75 98 GLY A O 1
ATOM 776 N N . SER A 1 99 ? 7.309 -0.979 2.128 1.00 93.69 99 SER A N 1
ATOM 777 C CA . SER A 1 99 ? 6.749 -0.842 3.477 1.00 93.69 99 SER A CA 1
ATOM 778 C C . SER A 1 99 ? 6.541 0.623 3.868 1.00 93.69 99 SER A C 1
ATOM 780 O O . SER A 1 99 ? 7.332 1.478 3.475 1.00 93.69 99 SER A O 1
ATOM 782 N N . PHE A 1 100 ? 5.532 0.913 4.688 1.00 96.12 100 PHE A N 1
ATOM 783 C CA . PHE A 1 100 ? 5.306 2.242 5.270 1.00 96.12 100 PHE A CA 1
ATOM 784 C C . PHE A 1 100 ? 6.286 2.577 6.400 1.00 96.12 100 PHE A C 1
ATOM 786 O O . PHE A 1 100 ? 6.431 3.749 6.753 1.00 96.12 100 PHE A O 1
ATOM 793 N N . PHE A 1 101 ? 7.017 1.587 6.930 1.00 95.56 101 PHE A N 1
ATOM 794 C CA . PHE A 1 101 ? 7.970 1.785 8.025 1.00 95.56 101 PHE A CA 1
ATOM 795 C C . PHE A 1 101 ? 8.928 2.975 7.817 1.00 95.56 101 PHE A C 1
ATOM 797 O O . PHE A 1 101 ? 9.011 3.814 8.719 1.00 95.56 101 PHE A O 1
ATOM 804 N N . PRO A 1 102 ? 9.616 3.118 6.662 1.00 92.56 102 PRO A N 1
ATOM 805 C CA . PRO A 1 102 ? 10.584 4.196 6.452 1.00 92.56 102 PRO A CA 1
ATOM 806 C C . PRO A 1 102 ? 9.935 5.579 6.323 1.00 92.56 102 PRO A C 1
ATOM 808 O O . PRO A 1 102 ? 10.595 6.591 6.550 1.00 92.56 102 PRO A O 1
ATOM 811 N N . MET A 1 103 ? 8.649 5.633 5.967 1.00 92.12 103 MET A N 1
ATOM 812 C CA . MET A 1 103 ? 7.924 6.881 5.737 1.00 92.12 103 MET A CA 1
ATOM 813 C C . MET A 1 103 ? 7.300 7.463 6.999 1.00 92.12 103 MET A C 1
ATOM 815 O O . MET A 1 103 ? 6.917 8.626 6.973 1.00 92.12 103 MET A O 1
ATOM 819 N N . GLN A 1 104 ? 7.232 6.713 8.103 1.00 93.56 104 GLN A N 1
ATOM 820 C CA . GLN A 1 104 ? 6.583 7.160 9.343 1.00 93.56 104 GLN A CA 1
ATOM 821 C C . GLN A 1 104 ? 7.000 8.568 9.759 1.00 93.56 104 GLN A C 1
ATOM 823 O O . GLN A 1 104 ? 6.148 9.428 9.940 1.00 93.56 104 GLN A O 1
ATOM 828 N N . LYS A 1 105 ? 8.312 8.831 9.819 1.00 92.81 105 LYS A N 1
ATOM 829 C CA . LYS A 1 105 ? 8.846 10.149 10.197 1.00 92.81 105 LYS A CA 1
ATOM 830 C C . LYS A 1 105 ? 8.382 11.262 9.260 1.00 92.81 105 LYS A C 1
ATOM 832 O O . LYS A 1 105 ? 8.138 12.374 9.706 1.00 92.81 105 LYS A O 1
ATOM 837 N N . LYS A 1 106 ? 8.294 10.969 7.963 1.00 93.62 106 LYS A N 1
ATOM 838 C CA . LYS A 1 106 ? 7.866 11.931 6.950 1.00 93.62 106 LYS A CA 1
ATOM 839 C C . LYS A 1 106 ? 6.368 12.196 7.056 1.00 93.62 106 LYS A C 1
ATOM 841 O O . LYS A 1 106 ? 5.983 13.356 7.115 1.00 93.62 106 LYS A O 1
ATOM 846 N N . LEU A 1 107 ? 5.548 11.144 7.103 1.00 95.12 107 LEU A N 1
ATOM 847 C CA . LEU A 1 107 ? 4.091 11.267 7.194 1.00 95.12 107 LEU A CA 1
ATOM 848 C C . LEU A 1 107 ? 3.692 11.982 8.488 1.00 95.12 107 LEU A C 1
ATOM 850 O O . LEU A 1 107 ? 2.934 12.941 8.434 1.00 95.12 107 LEU A O 1
ATOM 854 N N . ASP A 1 108 ? 4.267 11.582 9.623 1.00 93.62 108 ASP A N 1
ATOM 855 C CA . ASP A 1 108 ? 4.037 12.222 10.920 1.00 93.62 108 ASP A CA 1
ATOM 856 C C . ASP A 1 108 ? 4.399 13.713 10.894 1.00 93.62 108 ASP A C 1
ATOM 858 O O . ASP A 1 108 ? 3.597 14.560 11.287 1.00 93.62 108 ASP A O 1
ATOM 862 N N . TRP A 1 109 ? 5.565 14.054 10.334 1.00 93.25 109 TRP A N 1
ATOM 863 C CA . TRP A 1 109 ? 5.969 15.448 10.192 1.00 93.25 109 TRP A CA 1
ATOM 864 C C . TRP A 1 109 ? 4.995 16.237 9.308 1.00 93.25 109 TRP A C 1
ATOM 866 O O . TRP A 1 109 ? 4.547 17.305 9.717 1.00 93.25 109 TRP A O 1
ATOM 876 N N . CYS A 1 110 ? 4.611 15.702 8.141 1.00 92.88 110 CYS A N 1
ATOM 877 C CA . CYS A 1 110 ? 3.665 16.359 7.231 1.00 92.88 110 CYS A CA 1
ATOM 878 C C . CYS A 1 110 ? 2.322 16.614 7.915 1.00 92.88 110 CYS A C 1
ATOM 880 O O . CYS A 1 110 ? 1.771 17.709 7.809 1.00 92.88 110 CYS A O 1
ATOM 882 N N . MET A 1 111 ? 1.824 15.624 8.656 1.00 93.94 111 MET A N 1
ATOM 883 C CA . MET A 1 111 ? 0.545 15.718 9.346 1.00 93.94 111 MET A CA 1
ATOM 884 C C . MET A 1 111 ? 0.542 16.778 10.447 1.00 93.94 111 MET A C 1
ATOM 886 O O . MET A 1 111 ? -0.475 17.441 10.617 1.00 93.94 111 MET A O 1
ATOM 890 N N . HIS A 1 112 ? 1.649 16.988 11.158 1.00 92.12 112 HIS A N 1
ATOM 891 C CA . HIS A 1 112 ? 1.703 17.961 12.256 1.00 92.12 112 HIS A CA 1
ATOM 892 C C . HIS A 1 112 ? 2.149 19.368 11.837 1.00 92.12 112 HIS A C 1
ATOM 894 O O . HIS A 1 112 ? 1.806 20.334 12.511 1.00 92.12 112 HIS A O 1
ATOM 900 N N . HIS A 1 113 ? 2.895 19.500 10.738 1.00 90.81 113 HIS A N 1
ATOM 901 C CA . HIS A 1 113 ? 3.534 20.767 10.355 1.00 90.81 113 HIS A CA 1
ATOM 902 C C . HIS A 1 113 ? 2.947 21.388 9.087 1.00 90.81 113 HIS A C 1
ATOM 904 O O . HIS A 1 113 ? 3.382 22.461 8.671 1.00 90.81 113 HIS A O 1
ATOM 910 N N . THR A 1 114 ? 1.969 20.734 8.456 1.00 89.94 114 THR A N 1
ATOM 911 C CA . THR A 1 114 ? 1.284 21.273 7.278 1.00 89.94 114 THR A CA 1
ATOM 912 C C . THR A 1 114 ? -0.234 21.165 7.440 1.00 89.94 114 THR A C 1
ATOM 914 O O . THR A 1 114 ? -0.723 20.175 7.997 1.00 89.94 114 THR A O 1
ATOM 917 N N . PRO A 1 115 ? -1.006 22.144 6.931 1.00 90.69 115 PRO A N 1
ATOM 918 C CA . PRO A 1 115 ? -2.465 22.060 6.909 1.00 90.69 115 PRO A CA 1
ATOM 919 C C . PRO A 1 115 ? -2.984 21.189 5.753 1.00 90.69 115 PRO A C 1
ATOM 921 O O . PRO A 1 115 ? -4.191 21.053 5.578 1.00 90.69 115 PRO A O 1
ATOM 924 N N . TYR A 1 116 ? -2.089 20.632 4.935 1.00 93.62 116 TYR A N 1
ATOM 925 C CA . TYR A 1 116 ? -2.448 19.968 3.690 1.00 93.62 116 TYR A CA 1
ATOM 926 C C . TYR A 1 116 ? -3.068 18.595 3.948 1.00 93.62 116 TYR A C 1
ATOM 928 O O . TYR A 1 116 ? -2.838 17.959 4.986 1.00 93.62 116 TYR A O 1
ATOM 936 N N . ARG A 1 117 ? -3.869 18.143 2.981 1.00 95.12 117 ARG A N 1
ATOM 937 C CA . ARG A 1 117 ? -4.285 16.745 2.880 1.00 95.12 117 ARG A CA 1
ATOM 938 C C . ARG A 1 117 ? -3.066 15.898 2.517 1.00 95.12 117 ARG A C 1
ATOM 940 O O . ARG A 1 117 ? -2.216 16.331 1.745 1.00 95.12 117 ARG A O 1
ATOM 947 N N . LEU A 1 118 ? -2.973 14.700 3.078 1.00 96.94 118 LEU A N 1
ATOM 948 C CA . LEU A 1 118 ? -1.908 13.744 2.810 1.00 96.94 118 LEU A CA 1
ATOM 949 C C . LEU A 1 118 ? -2.500 12.484 2.190 1.00 96.94 118 LEU A C 1
ATOM 951 O O . LEU A 1 118 ? -3.232 11.747 2.851 1.00 96.94 118 LEU A O 1
ATOM 955 N N . THR A 1 119 ? -2.140 12.218 0.940 1.00 97.56 119 THR A N 1
ATOM 956 C CA . THR A 1 119 ? -2.582 11.040 0.200 1.00 97.56 119 THR A CA 1
ATOM 957 C C . THR A 1 119 ? -1.412 10.093 -0.032 1.00 97.56 119 THR A C 1
ATOM 959 O O . THR A 1 119 ? -0.420 10.451 -0.658 1.00 97.56 119 THR A O 1
ATOM 962 N N . VAL A 1 120 ? -1.528 8.855 0.446 1.00 98.12 120 VAL A N 1
ATOM 963 C CA . VAL A 1 120 ? -0.561 7.788 0.164 1.00 98.12 120 VAL A CA 1
ATOM 964 C C . VAL A 1 120 ? -1.158 6.844 -0.869 1.00 98.12 120 VAL A C 1
ATOM 966 O O . VAL A 1 120 ? -2.162 6.181 -0.620 1.00 98.12 120 VAL A O 1
ATOM 969 N N . ILE A 1 121 ? -0.518 6.750 -2.028 1.00 98.00 121 ILE A N 1
ATOM 970 C CA . ILE A 1 121 ? -0.830 5.776 -3.067 1.00 98.00 121 ILE A CA 1
ATOM 971 C C . ILE A 1 121 ? 0.053 4.554 -2.839 1.00 98.00 121 ILE A C 1
ATOM 973 O O . ILE A 1 121 ? 1.275 4.632 -2.957 1.00 98.00 121 ILE A O 1
ATOM 977 N N . HIS A 1 122 ? -0.562 3.408 -2.552 1.00 97.56 122 HIS A N 1
ATOM 978 C CA . HIS A 1 122 ? 0.122 2.130 -2.377 1.00 97.56 122 HIS A CA 1
ATOM 979 C C . HIS A 1 122 ? -0.332 1.115 -3.436 1.00 97.56 122 HIS A C 1
ATOM 981 O O . HIS A 1 122 ? -1.333 0.417 -3.252 1.00 97.56 122 HIS A O 1
ATOM 987 N N . PRO A 1 123 ? 0.376 1.027 -4.576 1.00 96.38 123 PRO A N 1
ATOM 988 C CA . PRO A 1 123 ? 0.009 0.119 -5.655 1.00 96.38 123 PRO A CA 1
ATOM 989 C C . PRO A 1 123 ? 0.189 -1.359 -5.284 1.00 96.38 123 PRO A C 1
ATOM 991 O O . PRO A 1 123 ? 1.258 -1.782 -4.843 1.00 96.38 123 PRO A O 1
ATOM 994 N N . ILE A 1 124 ? -0.826 -2.175 -5.568 1.00 96.00 124 ILE A N 1
ATOM 995 C CA . ILE A 1 124 ? -0.873 -3.604 -5.243 1.00 96.00 124 ILE A CA 1
ATOM 996 C C . ILE A 1 124 ? -0.771 -4.434 -6.521 1.00 96.00 124 ILE A C 1
ATOM 998 O O . ILE A 1 124 ? -1.547 -4.272 -7.459 1.00 96.00 124 ILE A O 1
ATOM 1002 N N . ALA A 1 125 ? 0.157 -5.391 -6.552 1.00 95.12 125 ALA A N 1
ATOM 1003 C CA . ALA A 1 125 ? 0.354 -6.302 -7.680 1.00 95.12 125 ALA A CA 1
ATOM 1004 C C . ALA A 1 125 ? -0.695 -7.435 -7.692 1.00 95.12 125 ALA A C 1
ATOM 1006 O O . ALA A 1 125 ? -0.374 -8.607 -7.472 1.00 95.12 125 ALA A O 1
ATOM 1007 N N . ALA A 1 126 ? -1.957 -7.084 -7.942 1.00 96.31 126 ALA A N 1
ATOM 1008 C CA . ALA A 1 126 ? -3.103 -7.984 -7.828 1.00 96.31 126 ALA A CA 1
ATOM 1009 C C . ALA A 1 126 ? -3.099 -9.122 -8.865 1.00 96.31 126 ALA A C 1
ATOM 1011 O O . ALA A 1 126 ? -3.443 -10.268 -8.549 1.00 96.31 126 ALA A O 1
ATOM 1012 N N . ARG A 1 127 ? -2.668 -8.836 -10.101 1.00 96.50 127 ARG A N 1
ATOM 1013 C CA . ARG A 1 127 ? -2.441 -9.843 -11.152 1.00 96.50 127 ARG A CA 1
ATOM 1014 C C . ARG A 1 127 ? -0.989 -9.801 -11.593 1.00 96.50 127 ARG A C 1
ATOM 1016 O O . ARG A 1 127 ? -0.453 -8.740 -11.885 1.00 96.50 127 ARG A O 1
ATOM 1023 N N . ARG A 1 128 ? -0.339 -10.964 -11.618 1.00 95.12 128 ARG A N 1
ATOM 1024 C CA . ARG A 1 128 ? 1.104 -11.068 -11.851 1.00 95.12 128 ARG A CA 1
ATOM 1025 C C . ARG A 1 128 ? 1.412 -12.087 -12.930 1.00 95.12 128 ARG A C 1
ATOM 1027 O O . ARG A 1 128 ? 0.999 -13.246 -12.836 1.00 95.12 128 ARG A O 1
ATOM 1034 N N . THR A 1 129 ? 2.221 -11.668 -13.888 1.00 96.81 129 THR A N 1
ATOM 1035 C CA . THR A 1 129 ? 2.919 -12.554 -14.819 1.00 96.81 129 THR A CA 1
ATOM 1036 C C . THR A 1 129 ? 4.412 -12.505 -14.494 1.00 96.81 129 THR A C 1
ATOM 1038 O O . THR A 1 129 ? 4.910 -11.482 -14.042 1.00 96.81 129 THR A O 1
ATOM 1041 N N . LEU A 1 130 ? 5.124 -13.622 -14.636 1.00 95.31 130 LEU A N 1
ATOM 1042 C CA . LEU A 1 130 ? 6.544 -13.760 -14.314 1.00 95.31 130 LEU A CA 1
ATOM 1043 C C . LEU A 1 130 ? 7.302 -14.311 -15.521 1.00 95.31 130 LEU A C 1
ATOM 1045 O O . LEU A 1 130 ? 6.911 -15.347 -16.059 1.00 95.31 130 LEU A O 1
ATOM 1049 N N . ALA A 1 131 ? 8.398 -13.659 -15.889 1.00 95.75 131 ALA A N 1
ATOM 1050 C CA . ALA A 1 131 ? 9.388 -14.159 -16.833 1.00 95.75 131 ALA A CA 1
ATOM 1051 C C . ALA A 1 131 ? 10.747 -14.314 -16.133 1.00 95.75 131 ALA A C 1
ATOM 1053 O O . ALA A 1 131 ? 11.071 -13.572 -15.201 1.00 95.75 131 ALA A O 1
ATOM 1054 N N . TRP A 1 132 ? 11.517 -15.310 -16.563 1.00 95.44 132 TRP A N 1
ATOM 1055 C CA . TRP A 1 132 ? 12.847 -15.594 -16.030 1.00 95.44 132 TRP A CA 1
ATOM 1056 C C . TRP A 1 132 ? 13.910 -15.080 -16.990 1.00 95.44 132 TRP A C 1
ATOM 1058 O O . TRP A 1 132 ? 13.770 -15.261 -18.196 1.00 95.44 132 TRP A O 1
ATOM 1068 N N . LEU A 1 133 ? 14.939 -14.450 -16.441 1.00 93.75 133 LEU A N 1
ATOM 1069 C CA . LEU A 1 133 ? 16.091 -13.944 -17.166 1.00 93.75 133 LEU A CA 1
ATOM 1070 C C . LEU A 1 133 ? 17.278 -14.856 -16.888 1.00 93.75 133 LEU A C 1
ATOM 1072 O O . LEU A 1 133 ? 17.654 -15.053 -15.728 1.00 93.75 133 LEU A O 1
ATOM 1076 N N . ASP A 1 134 ? 17.849 -15.413 -17.946 1.00 92.44 134 ASP A N 1
ATOM 1077 C CA . ASP A 1 134 ? 19.089 -16.167 -17.848 1.00 92.44 134 ASP A CA 1
ATOM 1078 C C . ASP A 1 134 ? 20.270 -15.189 -17.698 1.00 92.44 134 ASP A C 1
ATOM 1080 O O . ASP A 1 134 ? 20.455 -14.324 -18.560 1.00 92.44 134 ASP A O 1
ATOM 1084 N N . PRO A 1 135 ? 21.056 -15.272 -16.610 1.00 89.12 135 PRO A N 1
ATOM 1085 C CA . PRO A 1 135 ? 22.100 -14.289 -16.329 1.00 89.12 135 PRO A CA 1
ATOM 1086 C C . PRO A 1 135 ? 23.312 -14.386 -17.269 1.00 89.12 135 PRO A C 1
ATOM 1088 O O . PRO A 1 135 ? 24.088 -13.439 -17.328 1.00 89.12 135 PRO A O 1
ATOM 1091 N N . ILE A 1 136 ? 23.491 -15.501 -17.991 1.00 89.19 136 ILE A N 1
ATOM 1092 C CA . ILE A 1 136 ? 24.655 -15.737 -18.861 1.00 89.19 136 ILE A CA 1
ATOM 1093 C C . ILE A 1 136 ? 24.339 -15.318 -20.298 1.00 89.19 136 ILE A C 1
ATOM 1095 O O . ILE A 1 136 ? 25.063 -14.539 -20.908 1.00 89.19 136 ILE A O 1
ATOM 1099 N N . SER A 1 137 ? 23.245 -15.841 -20.843 1.00 91.50 137 SER A N 1
ATOM 1100 C CA . SER A 1 137 ? 22.802 -15.600 -22.217 1.00 91.50 137 SER A CA 1
ATOM 1101 C C . SER A 1 137 ? 21.982 -14.318 -22.374 1.00 91.50 137 SER A C 1
ATOM 1103 O O . SER A 1 137 ? 21.776 -13.862 -23.495 1.00 91.50 137 SER A O 1
ATOM 1105 N N . GLY A 1 138 ? 21.460 -13.761 -21.276 1.00 87.25 138 GLY A N 1
ATOM 1106 C CA . GLY A 1 138 ? 20.548 -12.614 -21.299 1.00 87.25 138 GLY A CA 1
ATOM 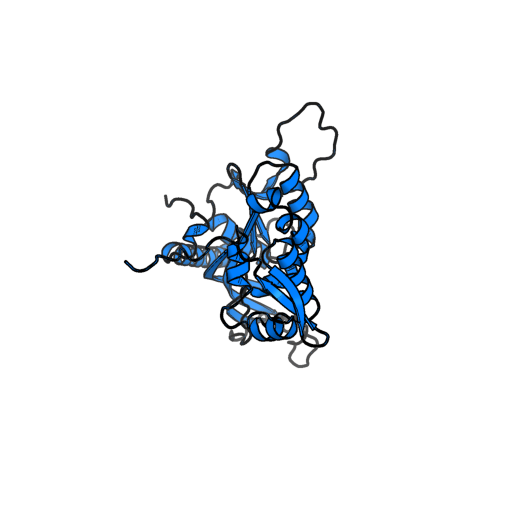1107 C C . GLY A 1 138 ? 19.162 -12.936 -21.867 1.00 87.25 138 GLY A C 1
ATOM 1108 O O . GLY A 1 138 ? 18.361 -12.027 -22.094 1.00 87.25 138 GLY A O 1
ATOM 1109 N N . THR A 1 139 ? 18.856 -14.212 -22.120 1.00 91.75 139 THR A N 1
ATOM 1110 C CA . THR A 1 139 ? 17.587 -14.614 -22.733 1.00 91.75 139 THR A CA 1
ATOM 1111 C C . THR A 1 139 ? 16.424 -14.521 -21.749 1.00 91.75 139 THR A C 1
ATOM 1113 O O . THR A 1 139 ? 16.552 -14.780 -20.550 1.00 91.75 139 THR A O 1
ATOM 1116 N N . VAL A 1 140 ? 15.253 -14.147 -22.274 1.00 92.19 140 VAL A N 1
ATOM 1117 C CA . VAL A 1 140 ? 14.010 -14.047 -21.505 1.00 92.19 140 VAL A CA 1
ATOM 1118 C C . VAL A 1 140 ? 13.155 -15.279 -21.783 1.00 92.19 140 VAL A C 1
ATOM 1120 O O . VAL A 1 140 ? 12.722 -15.516 -22.910 1.00 92.19 140 VAL A O 1
ATOM 1123 N N . GLY A 1 141 ? 12.878 -16.058 -20.742 1.00 91.19 141 GLY A N 1
ATOM 1124 C CA . GLY A 1 141 ? 11.979 -17.203 -20.820 1.00 91.19 141 GLY A CA 1
ATOM 1125 C C . GLY A 1 141 ? 10.516 -16.800 -21.032 1.00 91.19 141 GLY A C 1
ATOM 1126 O O . GLY A 1 141 ? 10.099 -15.681 -20.724 1.00 91.19 141 GLY A O 1
ATOM 1127 N N . LYS A 1 142 ? 9.697 -17.750 -21.502 1.00 93.38 142 LYS A N 1
ATOM 1128 C CA . LYS A 1 142 ? 8.260 -17.534 -21.738 1.00 93.38 142 LYS A CA 1
ATOM 1129 C C . LYS A 1 142 ? 7.553 -17.032 -20.462 1.00 93.38 142 LYS A C 1
ATOM 1131 O O . LYS A 1 142 ? 7.623 -17.713 -19.432 1.00 93.38 142 LYS A O 1
ATOM 1136 N N . PRO A 1 143 ? 6.825 -15.900 -20.517 1.00 94.38 143 PRO A N 1
ATOM 1137 C CA . PRO A 1 143 ? 6.066 -15.405 -19.375 1.00 94.38 143 PRO A CA 1
ATOM 1138 C C . PRO A 1 143 ? 4.990 -16.400 -18.928 1.00 94.38 143 PRO A C 1
ATOM 1140 O O . PRO A 1 143 ? 4.301 -17.012 -19.748 1.00 94.38 143 PRO A O 1
ATOM 1143 N N . ARG A 1 144 ? 4.812 -16.544 -17.613 1.00 94.69 144 ARG A N 1
ATOM 1144 C CA . ARG A 1 144 ? 3.775 -17.393 -17.010 1.00 94.69 144 ARG A CA 1
ATOM 1145 C C . ARG A 1 144 ? 2.977 -16.640 -15.956 1.00 94.69 144 ARG A C 1
ATOM 1147 O O . ARG A 1 144 ? 3.533 -15.843 -15.203 1.00 94.69 144 ARG A O 1
ATOM 1154 N N . ARG A 1 145 ? 1.686 -16.943 -15.838 1.00 93.88 145 ARG A N 1
ATOM 1155 C CA . ARG A 1 145 ? 0.844 -16.383 -14.773 1.00 93.88 145 ARG A CA 1
ATOM 1156 C C . ARG A 1 145 ? 1.263 -16.929 -13.408 1.00 93.88 145 ARG A C 1
ATOM 1158 O O . ARG A 1 145 ? 1.507 -18.126 -13.251 1.00 93.88 145 ARG A O 1
ATOM 1165 N N . VAL A 1 146 ? 1.318 -16.052 -12.414 1.00 91.56 146 VAL A N 1
ATOM 1166 C CA . VAL A 1 146 ? 1.484 -16.425 -11.009 1.00 91.56 146 VAL A CA 1
ATOM 1167 C C . VAL A 1 146 ? 0.098 -16.717 -10.438 1.00 91.56 146 VAL A C 1
ATOM 1169 O O . VAL A 1 146 ? -0.800 -15.883 -10.515 1.00 91.56 146 VAL A O 1
ATOM 1172 N N . SER A 1 147 ? -0.095 -17.916 -9.881 1.00 83.00 147 SER A N 1
ATOM 1173 C CA . SER A 1 147 ? -1.399 -18.356 -9.360 1.00 83.00 147 SER A CA 1
ATOM 1174 C C . SER A 1 147 ? -1.848 -17.560 -8.134 1.00 83.00 147 SER A C 1
ATOM 1176 O O . SER A 1 147 ? -3.039 -17.302 -7.965 1.00 83.00 147 SER A O 1
ATOM 1178 N N . ARG A 1 148 ? -0.898 -17.146 -7.285 1.00 84.12 148 ARG A N 1
ATOM 1179 C CA . ARG A 1 148 ? -1.177 -16.321 -6.109 1.00 84.12 148 ARG A CA 1
ATOM 1180 C C . ARG A 1 148 ? -1.560 -14.908 -6.543 1.00 84.12 148 ARG A C 1
ATOM 1182 O O . ARG A 1 148 ? -0.700 -14.146 -6.982 1.00 84.12 148 ARG A O 1
ATOM 1189 N N . ARG A 1 149 ? -2.834 -14.570 -6.360 1.00 82.94 149 ARG A N 1
ATOM 1190 C CA . ARG A 1 149 ? -3.346 -13.203 -6.473 1.00 82.94 149 ARG A CA 1
ATOM 1191 C C . ARG A 1 149 ? -3.242 -12.511 -5.124 1.00 82.94 149 ARG A C 1
ATOM 1193 O O . ARG A 1 149 ? -3.530 -13.121 -4.095 1.00 82.94 149 ARG A O 1
ATOM 1200 N N . GLU A 1 150 ? -2.808 -11.264 -5.148 1.00 86.88 150 GLU A N 1
ATOM 1201 C CA . GLU A 1 150 ? -2.862 -10.375 -3.990 1.00 86.88 150 GLU A CA 1
ATOM 1202 C C . GLU A 1 150 ? -4.162 -9.570 -4.075 1.00 86.88 150 GLU A C 1
ATOM 1204 O O . GLU A 1 150 ? -4.625 -9.240 -5.167 1.00 86.88 150 GLU A O 1
ATOM 1209 N N . ASN A 1 151 ? -4.788 -9.319 -2.931 1.00 92.44 151 ASN A N 1
ATOM 1210 C CA . ASN A 1 151 ? -5.948 -8.442 -2.822 1.00 92.44 151 ASN A CA 1
ATOM 1211 C C . ASN A 1 151 ? -5.581 -7.236 -1.951 1.00 92.44 151 ASN A C 1
ATOM 1213 O O . ASN A 1 151 ? -4.485 -7.172 -1.389 1.00 92.44 151 ASN A O 1
ATOM 1217 N N . ALA A 1 152 ? -6.513 -6.298 -1.823 1.00 96.38 152 ALA A N 1
ATOM 1218 C CA . ALA A 1 152 ? -6.309 -5.090 -1.039 1.00 96.38 152 ALA A CA 1
ATOM 1219 C C . ALA A 1 152 ? -5.973 -5.347 0.439 1.00 96.38 152 ALA A C 1
ATOM 1221 O O . ALA A 1 152 ? -5.221 -4.575 1.024 1.00 96.38 152 ALA A O 1
ATOM 1222 N N . LEU A 1 153 ? -6.408 -6.474 1.019 1.00 96.75 153 LEU A N 1
ATOM 1223 C CA . LEU A 1 153 ? -6.111 -6.834 2.412 1.00 96.75 153 LEU A CA 1
ATOM 1224 C C . LEU A 1 153 ? -4.623 -7.086 2.686 1.00 96.75 153 LEU A C 1
ATOM 1226 O O . LEU A 1 153 ? -4.233 -7.170 3.848 1.00 96.75 153 LEU A O 1
ATOM 1230 N N . VAL A 1 154 ? -3.768 -7.166 1.659 1.00 95.12 154 VAL A N 1
ATOM 1231 C CA . VAL A 1 154 ? -2.310 -7.199 1.861 1.00 95.12 154 VAL A CA 1
ATOM 1232 C C . VAL A 1 154 ? -1.803 -5.955 2.604 1.00 95.12 154 VAL A C 1
ATOM 1234 O O . VAL A 1 154 ? -0.799 -6.043 3.304 1.00 95.12 154 VAL A O 1
ATOM 1237 N N . ILE A 1 155 ? -2.532 -4.832 2.534 1.00 96.56 155 ILE A N 1
ATOM 1238 C CA . ILE A 1 155 ? -2.199 -3.595 3.250 1.00 96.56 155 ILE A CA 1
ATOM 1239 C C . ILE A 1 155 ? -2.291 -3.732 4.777 1.00 96.56 155 ILE A C 1
ATOM 1241 O O . ILE A 1 155 ? -1.753 -2.900 5.502 1.00 96.56 155 ILE A O 1
ATOM 1245 N N . ALA A 1 156 ? -2.932 -4.790 5.286 1.00 97.00 156 ALA A N 1
ATOM 1246 C CA . ALA A 1 156 ? -3.137 -5.030 6.713 1.00 97.00 156 ALA A CA 1
ATOM 1247 C C . ALA A 1 156 ? -1.853 -4.910 7.554 1.00 97.00 156 ALA A C 1
ATOM 1249 O O . ALA A 1 156 ? -1.902 -4.410 8.676 1.00 97.00 156 ALA A O 1
ATOM 1250 N N . SER A 1 157 ? -0.705 -5.363 7.033 1.00 94.44 157 SER A N 1
ATOM 1251 C CA . SER A 1 157 ? 0.579 -5.242 7.737 1.00 94.44 157 SER A CA 1
ATOM 1252 C C . SER A 1 157 ? 1.093 -3.808 7.797 1.00 94.44 157 SER A C 1
ATOM 1254 O O . SER A 1 157 ? 1.737 -3.435 8.773 1.00 94.44 157 SER A O 1
ATOM 1256 N N . GLU A 1 158 ? 0.800 -3.004 6.778 1.00 97.00 158 GLU A N 1
ATOM 1257 C CA . GLU A 1 158 ? 1.295 -1.635 6.672 1.00 97.00 158 GLU A CA 1
ATOM 1258 C C . GLU A 1 158 ? 0.475 -0.648 7.503 1.00 97.00 158 GLU A C 1
ATOM 1260 O O . GLU A 1 158 ? 1.023 0.354 7.964 1.00 97.00 158 GLU A O 1
ATOM 1265 N N . LEU A 1 159 ? -0.800 -0.957 7.782 1.00 96.88 159 LEU A N 1
ATOM 1266 C CA . LEU A 1 159 ? -1.649 -0.125 8.644 1.00 96.88 159 LEU A CA 1
ATOM 1267 C C . LEU A 1 159 ? -1.059 0.071 10.048 1.00 96.88 159 LEU A C 1
ATOM 1269 O O . LEU A 1 159 ? -1.295 1.103 10.668 1.00 96.88 159 LEU A O 1
ATOM 1273 N N . TYR A 1 160 ? -0.249 -0.877 10.533 1.00 95.19 160 TYR A N 1
ATOM 1274 C CA . TYR A 1 160 ? 0.454 -0.745 11.810 1.00 95.19 160 TYR A CA 1
ATOM 1275 C C . TYR A 1 160 ? 1.349 0.503 11.855 1.00 95.19 160 TYR A C 1
ATOM 1277 O O . TYR A 1 160 ? 1.374 1.205 12.864 1.00 95.19 160 TYR A O 1
ATOM 1285 N N . TRP A 1 161 ? 2.046 0.812 10.760 1.00 96.44 161 TRP A N 1
ATOM 1286 C CA . TRP A 1 161 ? 2.996 1.926 10.705 1.00 96.44 161 TRP A CA 1
ATOM 1287 C C . TRP A 1 161 ? 2.318 3.291 10.651 1.00 96.44 161 TRP A C 1
ATOM 1289 O O . TRP A 1 161 ? 2.882 4.275 11.112 1.00 96.44 161 TRP A O 1
ATOM 1299 N N . ILE A 1 162 ? 1.101 3.355 10.116 1.00 96.19 162 ILE A N 1
ATOM 1300 C CA . ILE A 1 162 ? 0.308 4.590 10.049 1.00 96.19 162 ILE A CA 1
ATOM 1301 C C . ILE A 1 162 ? -0.783 4.643 11.122 1.00 96.19 162 ILE A C 1
ATOM 1303 O O . ILE A 1 162 ? -1.596 5.563 11.129 1.00 96.19 162 ILE A O 1
ATOM 1307 N N . ARG A 1 163 ? -0.788 3.695 12.066 1.00 96.06 163 ARG A N 1
ATOM 1308 C CA . ARG A 1 163 ? -1.748 3.634 13.173 1.00 96.06 163 ARG A CA 1
ATOM 1309 C C . ARG A 1 163 ? -1.905 4.969 13.916 1.00 96.06 163 ARG A C 1
ATOM 1311 O O . ARG A 1 163 ? -3.055 5.358 14.077 1.00 96.06 163 ARG A O 1
ATOM 1318 N N . PRO A 1 164 ? -0.838 5.715 14.284 1.00 95.56 164 PRO A N 1
ATOM 1319 C CA . PRO A 1 164 ? -0.992 7.012 14.956 1.00 95.56 164 PRO A CA 1
ATOM 1320 C C . PRO A 1 164 ? -1.820 8.033 14.161 1.00 95.56 164 PRO A C 1
ATOM 1322 O O . PRO A 1 164 ? -2.561 8.817 14.749 1.00 95.56 164 PRO A O 1
ATOM 1325 N N . ILE A 1 165 ? -1.728 7.993 12.827 1.00 96.69 165 ILE A N 1
ATOM 1326 C CA . ILE A 1 165 ? -2.524 8.838 11.929 1.00 96.69 165 ILE A CA 1
ATOM 1327 C C . ILE A 1 165 ? -3.978 8.361 11.923 1.00 96.69 165 ILE A C 1
ATOM 1329 O O . ILE A 1 165 ? -4.893 9.164 12.067 1.00 96.69 165 ILE A O 1
ATOM 1333 N N . LEU A 1 166 ? -4.196 7.049 11.788 1.00 96.88 166 LEU A N 1
ATOM 1334 C CA . LEU A 1 166 ? -5.534 6.467 11.667 1.00 96.88 166 LEU A CA 1
ATOM 1335 C C . LEU A 1 166 ? -6.352 6.552 12.959 1.00 96.88 166 LEU A C 1
ATOM 1337 O O . LEU A 1 166 ? -7.573 6.663 12.893 1.00 96.88 166 LEU A O 1
ATOM 1341 N N . THR A 1 167 ? -5.721 6.510 14.132 1.00 95.94 167 THR A N 1
ATOM 1342 C CA . THR A 1 167 ? -6.428 6.551 15.422 1.00 95.94 167 THR A CA 1
ATOM 1343 C C . THR A 1 167 ? -6.692 7.968 15.924 1.00 95.94 167 THR A C 1
ATOM 1345 O O . THR A 1 167 ? -7.504 8.138 16.825 1.00 95.94 167 THR A O 1
ATOM 1348 N N . ASN A 1 168 ? -6.052 8.992 15.351 1.00 96.19 168 ASN A N 1
ATOM 1349 C CA . ASN A 1 168 ? -6.320 10.390 15.684 1.00 96.19 168 ASN A CA 1
ATOM 1350 C C . ASN A 1 168 ? -7.349 10.978 14.695 1.00 96.19 168 ASN A C 1
ATOM 1352 O O . ASN A 1 168 ? -7.018 11.122 13.518 1.00 96.19 168 ASN A O 1
ATOM 1356 N N . PRO A 1 169 ? -8.570 11.351 15.129 1.00 94.44 169 PRO A N 1
ATOM 1357 C CA . PRO A 1 169 ? -9.604 11.870 14.230 1.00 94.44 169 PRO A CA 1
ATOM 1358 C C . PRO A 1 169 ? -9.186 13.106 13.420 1.00 94.44 169 PRO A C 1
ATOM 1360 O O . PRO A 1 169 ? -9.520 13.193 12.239 1.00 94.44 169 PRO A O 1
ATOM 1363 N N . GLU A 1 170 ? -8.423 14.029 14.012 1.00 93.94 170 GLU A N 1
ATOM 1364 C CA . GLU A 1 170 ? -8.000 15.272 13.348 1.00 93.94 170 GLU A CA 1
ATOM 1365 C C . GLU A 1 170 ? -6.928 15.029 12.280 1.00 93.94 170 GLU A C 1
ATOM 1367 O O . GLU A 1 170 ? -6.909 15.690 11.239 1.00 93.94 170 GLU A O 1
ATOM 1372 N N . LEU A 1 171 ? -6.050 14.045 12.500 1.00 95.94 171 LEU A N 1
ATOM 1373 C CA . LEU A 1 171 ? -5.088 13.625 11.480 1.00 95.94 171 LEU A CA 1
ATOM 1374 C C . LEU A 1 171 ? -5.785 12.799 10.395 1.00 95.94 171 LEU A C 1
ATOM 1376 O O . LEU A 1 171 ? -5.613 13.072 9.208 1.00 95.94 171 LEU A O 1
ATOM 1380 N N . ARG A 1 172 ? -6.616 11.828 10.792 1.00 95.50 172 ARG A N 1
ATOM 1381 C CA . ARG A 1 172 ? -7.339 10.933 9.883 1.00 95.50 172 ARG A CA 1
ATOM 1382 C C . ARG A 1 172 ? -8.197 11.692 8.872 1.00 95.50 172 ARG A C 1
ATOM 1384 O O . ARG A 1 172 ? -8.150 11.345 7.702 1.00 95.50 172 ARG A O 1
ATOM 1391 N N . ARG A 1 173 ? -8.913 12.752 9.274 1.00 95.06 173 ARG A N 1
ATOM 1392 C CA . ARG A 1 173 ? -9.736 13.574 8.354 1.00 95.06 173 ARG A CA 1
ATOM 1393 C C . ARG A 1 173 ? -8.945 14.178 7.187 1.00 95.06 173 ARG A C 1
ATOM 1395 O O . ARG A 1 173 ? -9.510 14.450 6.132 1.00 95.06 173 ARG A O 1
ATOM 1402 N N . ARG A 1 174 ? -7.637 14.391 7.359 1.00 95.50 174 ARG A N 1
ATOM 1403 C CA . ARG A 1 174 ? -6.735 14.896 6.312 1.00 95.50 174 ARG A CA 1
ATOM 1404 C C . ARG A 1 174 ? -5.921 13.795 5.644 1.00 95.50 174 ARG A C 1
ATOM 1406 O O . ARG A 1 174 ? -5.065 14.108 4.825 1.00 95.50 174 ARG A O 1
ATOM 1413 N N . PHE A 1 175 ? -6.156 12.531 5.972 1.00 97.25 175 PHE A N 1
ATOM 1414 C CA . PHE A 1 175 ? -5.439 11.402 5.401 1.00 97.25 175 PHE A CA 1
ATOM 1415 C C . PHE A 1 175 ? -6.274 10.691 4.337 1.00 97.25 175 PHE A C 1
ATOM 1417 O O . PHE A 1 175 ? -7.488 10.560 4.460 1.00 97.25 175 PHE A O 1
ATOM 1424 N N . CYS A 1 176 ? -5.605 10.187 3.307 1.00 97.50 176 CYS A N 1
ATOM 1425 C CA . CYS A 1 176 ? -6.187 9.310 2.304 1.00 97.50 176 CYS A CA 1
ATOM 1426 C C . CYS A 1 176 ? -5.215 8.185 1.987 1.00 97.50 176 CYS A C 1
ATOM 1428 O O . CYS A 1 176 ? -4.039 8.429 1.713 1.00 97.50 176 CYS A O 1
ATOM 1430 N N . LEU A 1 177 ? -5.710 6.956 1.951 1.00 98.25 177 LEU A N 1
ATOM 1431 C CA . LEU A 1 177 ? -4.959 5.818 1.451 1.00 98.25 177 LEU A CA 1
ATOM 1432 C C . LEU A 1 177 ? -5.618 5.299 0.176 1.00 98.25 177 LEU A C 1
ATOM 1434 O O . LEU A 1 177 ? -6.779 4.905 0.166 1.00 98.25 177 LEU A O 1
ATOM 1438 N N . VAL A 1 178 ? -4.852 5.274 -0.907 1.00 98.44 178 VAL A N 1
ATOM 1439 C CA . VAL A 1 178 ? -5.313 4.854 -2.230 1.00 98.44 178 VAL A CA 1
ATOM 1440 C C . VAL A 1 178 ? -4.601 3.562 -2.587 1.00 98.44 178 VAL A C 1
ATOM 1442 O O . VAL A 1 178 ? -3.373 3.495 -2.566 1.00 98.44 178 VAL A O 1
ATOM 1445 N N . LEU A 1 179 ? -5.362 2.532 -2.944 1.00 98.31 179 LEU A N 1
ATOM 1446 C CA . LEU A 1 179 ? -4.868 1.199 -3.278 1.00 98.31 179 LEU A CA 1
ATOM 1447 C C . LEU A 1 179 ? -5.198 0.863 -4.741 1.00 98.31 179 LEU A C 1
ATOM 1449 O O . LEU A 1 179 ? -6.234 0.254 -5.023 1.00 98.31 179 LEU A O 1
ATOM 1453 N N . PRO A 1 180 ? -4.346 1.248 -5.707 1.00 98.00 180 PRO A N 1
ATOM 1454 C CA . PRO A 1 180 ? -4.480 0.807 -7.090 1.00 98.00 180 PRO A CA 1
ATOM 1455 C C . PRO A 1 180 ? -4.119 -0.675 -7.211 1.00 98.00 180 PRO A C 1
ATOM 1457 O O . PRO A 1 180 ? -2.978 -1.067 -6.971 1.00 98.00 180 PRO A O 1
ATOM 1460 N N . LEU A 1 181 ? -5.069 -1.510 -7.616 1.00 97.94 181 LEU A N 1
ATOM 1461 C CA . LEU A 1 181 ? -4.838 -2.911 -7.945 1.00 97.94 181 LEU A CA 1
ATOM 1462 C C . LEU A 1 181 ? -4.379 -2.997 -9.397 1.00 97.94 181 LEU A C 1
ATOM 1464 O O . LEU A 1 181 ? -5.105 -2.638 -10.323 1.00 97.94 181 LEU A O 1
ATOM 1468 N N . LEU A 1 182 ? -3.165 -3.496 -9.598 1.00 97.31 182 LEU A N 1
ATOM 1469 C CA . LEU A 1 182 ? -2.505 -3.523 -10.894 1.00 97.31 182 LEU A CA 1
ATOM 1470 C C . LEU A 1 182 ? -2.366 -4.938 -11.450 1.00 97.31 182 LEU A C 1
ATOM 1472 O O . LEU A 1 182 ? -2.176 -5.919 -10.722 1.00 97.31 182 LEU A O 1
ATOM 1476 N N . GLU A 1 183 ? -2.373 -5.015 -12.776 1.00 97.06 183 GLU A N 1
ATOM 1477 C CA . GLU A 1 183 ? -1.678 -6.077 -13.489 1.00 97.06 183 GLU A CA 1
ATOM 1478 C C . GLU A 1 183 ? -0.218 -5.675 -13.683 1.00 97.06 183 GLU A C 1
ATOM 1480 O O . GLU A 1 183 ? 0.076 -4.552 -14.098 1.00 97.06 183 GLU A O 1
ATOM 1485 N N . VAL A 1 184 ? 0.700 -6.587 -13.363 1.00 95.06 184 VAL A N 1
ATOM 1486 C CA . VAL A 1 184 ? 2.141 -6.356 -13.470 1.00 95.06 184 VAL A CA 1
ATOM 1487 C C . VAL A 1 184 ? 2.860 -7.545 -14.103 1.00 95.06 184 VAL A C 1
ATOM 1489 O O . VAL A 1 184 ? 2.464 -8.707 -13.948 1.00 95.06 184 VAL A O 1
ATOM 1492 N N . GLN A 1 185 ? 3.979 -7.248 -14.753 1.00 94.50 185 GLN A N 1
ATOM 1493 C CA . GLN A 1 185 ? 4.936 -8.221 -15.257 1.00 94.50 185 GLN A CA 1
ATOM 1494 C C . GLN A 1 185 ? 6.211 -8.163 -14.406 1.00 94.50 185 GLN A C 1
ATOM 1496 O O . GLN A 1 185 ? 6.925 -7.164 -14.394 1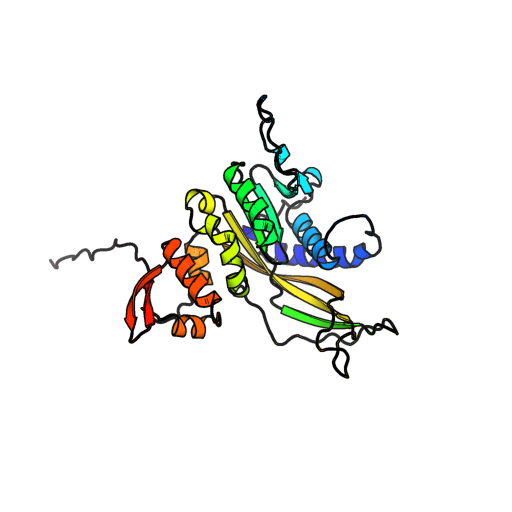.00 94.50 185 GLN A O 1
ATOM 1501 N N . ASP A 1 186 ? 6.498 -9.245 -13.690 1.00 93.06 186 ASP A N 1
ATOM 1502 C CA . ASP A 1 186 ? 7.742 -9.442 -12.953 1.00 93.06 186 ASP A CA 1
ATOM 1503 C C . ASP A 1 186 ? 8.793 -10.100 -13.865 1.00 93.06 186 ASP A C 1
ATOM 1505 O O . ASP A 1 186 ? 8.500 -11.047 -14.603 1.00 93.06 186 ASP A O 1
ATOM 1509 N N . TYR A 1 187 ? 10.035 -9.644 -13.740 1.00 91.69 187 TYR A N 1
ATOM 1510 C CA . TYR A 1 187 ? 11.230 -10.268 -14.296 1.00 91.69 187 TYR A CA 1
ATOM 1511 C C . TYR A 1 187 ? 12.164 -10.640 -13.150 1.00 91.69 187 TYR A C 1
ATOM 1513 O O . TYR A 1 187 ? 12.442 -9.826 -12.262 1.00 91.69 187 TYR A O 1
ATOM 1521 N N . LYS A 1 188 ? 12.632 -11.885 -13.138 1.00 93.62 188 LYS A N 1
ATOM 1522 C CA . LYS A 1 188 ? 13.554 -12.391 -12.116 1.00 93.62 188 LYS A CA 1
ATOM 1523 C C . LYS A 1 188 ? 14.740 -13.075 -12.767 1.00 93.62 188 LYS A C 1
ATOM 1525 O O . LYS A 1 188 ? 14.557 -13.766 -13.764 1.00 93.62 188 LYS A O 1
ATOM 1530 N N . TRP A 1 189 ? 15.912 -12.921 -12.170 1.00 93.94 189 TRP A N 1
ATOM 1531 C CA . TRP A 1 189 ? 17.098 -13.659 -12.585 1.00 93.94 189 TRP A CA 1
ATOM 1532 C C . TRP A 1 189 ? 16.967 -15.141 -12.231 1.00 93.94 189 TRP A C 1
ATOM 1534 O O . TRP A 1 189 ? 16.285 -15.496 -11.273 1.00 93.94 189 TRP A O 1
ATOM 1544 N N . LEU A 1 190 ? 17.609 -16.011 -13.004 1.00 93.75 190 LEU A N 1
ATOM 1545 C CA . LEU A 1 190 ? 17.863 -17.403 -12.621 1.00 93.75 190 LEU A CA 1
ATOM 1546 C C . LEU A 1 190 ? 19.128 -17.487 -11.749 1.00 93.75 190 LEU A C 1
ATOM 1548 O O . LEU A 1 190 ? 20.080 -18.179 -12.085 1.00 93.75 190 LEU A O 1
ATOM 1552 N N . ASP A 1 191 ? 19.144 -16.737 -10.647 1.00 93.38 191 ASP A N 1
ATOM 1553 C CA . ASP A 1 191 ? 20.276 -16.582 -9.718 1.00 93.38 191 ASP A CA 1
ATOM 1554 C C . ASP A 1 191 ? 20.003 -17.181 -8.325 1.00 93.38 191 ASP A C 1
ATOM 1556 O O . ASP A 1 191 ? 20.743 -16.961 -7.368 1.00 93.38 191 ASP A O 1
ATOM 1560 N N . GLY A 1 192 ? 18.898 -17.909 -8.184 1.00 93.00 192 GLY A N 1
ATOM 1561 C CA . GLY A 1 192 ? 18.497 -18.547 -6.941 1.00 93.00 192 GLY A CA 1
ATOM 1562 C C . GLY A 1 192 ? 19.352 -19.761 -6.566 1.00 93.00 192 GLY A C 1
ATOM 1563 O O . GLY A 1 192 ? 20.000 -20.378 -7.402 1.00 93.00 192 GLY A O 1
ATOM 1564 N N . TYR A 1 193 ? 19.277 -20.170 -5.299 1.00 92.81 193 TYR A N 1
ATOM 1565 C CA . TYR A 1 193 ? 20.062 -21.280 -4.742 1.00 92.81 193 TYR A CA 1
ATOM 1566 C C . TYR A 1 193 ? 19.517 -22.683 -5.077 1.00 92.81 193 TYR A C 1
ATOM 1568 O O . TYR A 1 193 ? 20.105 -23.683 -4.670 1.00 92.81 193 TYR A O 1
ATOM 1576 N N . SER A 1 194 ? 18.359 -22.802 -5.739 1.00 94.38 194 SER A N 1
ATOM 1577 C CA . SER A 1 194 ? 17.852 -24.110 -6.185 1.00 94.38 194 SER A CA 1
ATOM 1578 C C . SER A 1 194 ? 18.542 -24.578 -7.463 1.00 94.38 194 SER A C 1
ATOM 1580 O O . SER A 1 194 ? 19.044 -23.765 -8.227 1.00 94.38 194 SER A O 1
ATOM 1582 N N . ALA A 1 195 ? 18.483 -25.884 -7.745 1.00 92.19 195 ALA A N 1
ATOM 1583 C CA . ALA A 1 195 ? 19.062 -26.472 -8.959 1.00 92.19 195 ALA A CA 1
ATOM 1584 C C . ALA A 1 195 ? 18.552 -25.836 -10.268 1.00 92.19 195 ALA A C 1
ATOM 1586 O O . ALA A 1 195 ? 19.255 -25.835 -11.268 1.00 92.19 195 ALA A O 1
ATOM 1587 N N . ASP A 1 196 ? 17.334 -25.285 -10.264 1.00 90.62 196 ASP A N 1
ATOM 1588 C CA . ASP A 1 196 ? 16.753 -24.570 -11.402 1.00 90.62 196 ASP A CA 1
ATOM 1589 C C . ASP A 1 196 ? 16.934 -23.041 -11.341 1.00 90.62 196 ASP A C 1
ATOM 1591 O O . ASP A 1 196 ? 16.326 -22.332 -12.140 1.00 90.62 196 ASP A O 1
ATOM 1595 N N . GLY A 1 197 ? 17.692 -22.525 -10.367 1.00 90.75 197 GLY A N 1
ATOM 1596 C CA . GLY A 1 197 ? 17.989 -21.100 -10.201 1.00 90.75 197 GLY A CA 1
ATOM 1597 C C . GLY A 1 197 ? 16.817 -20.240 -9.715 1.00 90.75 197 GLY A C 1
ATOM 1598 O O . GLY A 1 197 ? 16.887 -19.018 -9.785 1.00 90.75 197 GLY A O 1
ATOM 1599 N N . LYS A 1 198 ? 15.699 -20.821 -9.249 1.00 92.31 198 LYS A N 1
ATOM 1600 C CA . LYS A 1 198 ? 14.458 -20.060 -8.972 1.00 92.31 198 LYS A CA 1
ATOM 1601 C C . LYS A 1 198 ? 14.219 -19.706 -7.505 1.00 92.31 198 LYS A C 1
ATOM 1603 O O . LYS A 1 198 ? 13.607 -18.670 -7.213 1.00 92.31 198 LYS A O 1
ATOM 1608 N N . ARG A 1 199 ? 14.608 -20.565 -6.558 1.00 90.25 199 ARG A N 1
ATOM 1609 C CA . ARG A 1 199 ? 14.377 -20.331 -5.120 1.00 90.25 199 ARG A CA 1
ATOM 1610 C C . ARG A 1 199 ? 15.349 -19.284 -4.600 1.00 90.25 199 ARG A C 1
ATOM 1612 O O . ARG A 1 199 ? 16.540 -19.381 -4.837 1.00 90.25 199 ARG A O 1
ATOM 1619 N N . GLY A 1 200 ? 14.830 -18.280 -3.899 1.00 90.25 200 GLY A N 1
ATOM 1620 C CA . GLY A 1 200 ? 15.642 -17.147 -3.444 1.00 90.25 200 GLY A CA 1
ATOM 1621 C C . GLY A 1 200 ? 16.057 -16.177 -4.552 1.00 90.25 200 GLY A C 1
ATOM 1622 O O . GLY A 1 200 ? 16.705 -15.191 -4.242 1.00 90.25 200 GLY A O 1
ATOM 1623 N N . ALA A 1 201 ? 15.644 -16.412 -5.803 1.00 92.50 201 ALA A N 1
ATOM 1624 C CA . ALA A 1 201 ? 16.052 -15.586 -6.930 1.00 92.50 201 ALA A CA 1
ATOM 1625 C C . ALA A 1 201 ? 15.707 -14.103 -6.753 1.00 92.50 201 ALA A C 1
ATOM 1627 O O . ALA A 1 201 ? 14.619 -13.762 -6.254 1.00 92.50 201 ALA A O 1
ATOM 1628 N N . THR A 1 202 ? 16.579 -13.241 -7.254 1.00 90.81 202 THR A N 1
ATOM 1629 C CA . THR A 1 202 ? 16.453 -11.790 -7.179 1.00 90.81 202 THR A CA 1
ATOM 1630 C C . THR A 1 202 ? 15.436 -11.292 -8.200 1.00 90.81 202 THR A C 1
ATOM 1632 O O . THR A 1 202 ? 15.318 -11.796 -9.322 1.00 90.81 202 THR A O 1
ATOM 1635 N N . ARG A 1 203 ? 14.635 -10.294 -7.814 1.00 89.94 203 ARG A N 1
ATOM 1636 C CA . ARG A 1 203 ? 13.785 -9.582 -8.773 1.00 89.94 203 ARG A CA 1
ATOM 1637 C C . ARG A 1 203 ? 14.650 -8.588 -9.534 1.00 89.94 203 ARG A C 1
ATOM 1639 O O . ARG A 1 203 ? 15.219 -7.700 -8.915 1.00 89.94 203 ARG A O 1
ATOM 1646 N N . TYR A 1 204 ? 14.694 -8.732 -10.854 1.00 87.69 204 TYR A N 1
ATOM 1647 C CA . TYR A 1 204 ? 15.309 -7.743 -11.727 1.00 87.69 204 TYR A CA 1
ATOM 1648 C C . TYR A 1 204 ? 14.413 -6.510 -11.822 1.00 87.69 204 TYR A C 1
ATOM 1650 O O . TYR A 1 204 ? 14.812 -5.406 -11.464 1.00 87.69 204 TYR A O 1
ATOM 1658 N N . GLU A 1 205 ? 13.162 -6.715 -12.235 1.00 86.94 205 GLU A N 1
ATOM 1659 C CA . GLU A 1 205 ? 12.232 -5.617 -12.463 1.00 86.94 205 GLU A CA 1
ATOM 1660 C C . GLU A 1 205 ? 10.774 -6.044 -12.259 1.00 86.94 205 GLU A C 1
ATOM 1662 O O . GLU A 1 205 ? 10.421 -7.220 -12.361 1.00 86.94 205 GLU A O 1
ATOM 1667 N N . ARG A 1 206 ? 9.919 -5.065 -11.959 1.00 90.25 206 ARG A N 1
ATOM 1668 C CA . ARG A 1 206 ? 8.463 -5.168 -12.012 1.00 90.25 206 ARG A CA 1
ATOM 1669 C C . ARG A 1 206 ? 7.936 -4.036 -12.879 1.00 90.25 206 ARG A C 1
ATOM 1671 O O . ARG A 1 206 ? 8.189 -2.874 -12.579 1.00 90.25 206 ARG A O 1
ATOM 1678 N N . ILE A 1 207 ? 7.181 -4.384 -13.909 1.00 90.69 207 ILE A N 1
ATOM 1679 C CA . ILE A 1 207 ? 6.618 -3.437 -14.868 1.00 90.69 207 ILE A CA 1
ATOM 1680 C C . ILE A 1 207 ? 5.096 -3.374 -14.672 1.00 90.69 207 ILE A C 1
ATOM 1682 O O . ILE A 1 207 ? 4.456 -4.430 -14.721 1.00 90.69 207 ILE A O 1
ATOM 1686 N N . PRO A 1 208 ? 4.497 -2.189 -14.440 1.00 94.44 208 PRO A N 1
ATOM 1687 C CA . PRO A 1 208 ? 3.045 -2.039 -14.457 1.00 94.44 208 PRO A CA 1
ATOM 1688 C C . PRO A 1 208 ? 2.497 -2.210 -15.877 1.00 94.44 208 PRO A C 1
ATOM 1690 O O . PRO A 1 208 ? 3.099 -1.745 -16.840 1.00 94.44 208 PRO A O 1
ATOM 1693 N N . ILE A 1 209 ? 1.358 -2.891 -16.001 1.00 95.50 209 ILE A N 1
ATOM 1694 C CA . ILE A 1 209 ? 0.722 -3.198 -17.290 1.00 95.50 209 ILE A CA 1
ATOM 1695 C C . ILE A 1 209 ? -0.621 -2.482 -17.419 1.00 95.50 209 ILE A C 1
ATOM 1697 O O . ILE A 1 209 ? -0.872 -1.819 -18.421 1.00 95.50 209 ILE A O 1
ATOM 1701 N N . SER A 1 210 ? -1.484 -2.599 -16.408 1.00 96.62 210 SER A N 1
ATOM 1702 C CA . SER A 1 210 ? -2.801 -1.956 -16.413 1.00 96.62 210 SER A CA 1
ATOM 1703 C C . SER A 1 210 ? -3.336 -1.728 -15.004 1.00 96.62 210 SER A C 1
ATOM 1705 O O . SER A 1 210 ? -3.047 -2.505 -14.090 1.00 96.62 210 SER A O 1
ATOM 1707 N N . LEU A 1 211 ? -4.188 -0.715 -14.861 1.00 97.94 211 LEU A N 1
ATOM 1708 C CA . LEU A 1 211 ? -4.967 -0.454 -13.657 1.00 97.94 211 LEU A CA 1
ATOM 1709 C C . LEU A 1 211 ? -6.268 -1.263 -13.707 1.00 97.94 211 LEU A C 1
ATOM 1711 O O . LEU A 1 211 ? -7.086 -1.074 -14.606 1.00 97.94 211 LEU A O 1
ATOM 1715 N N . LEU A 1 212 ? -6.446 -2.185 -12.763 1.00 97.19 212 LEU A N 1
ATOM 1716 C CA . LEU A 1 212 ? -7.613 -3.067 -12.705 1.00 97.19 212 LEU A CA 1
ATOM 1717 C C . LEU A 1 212 ? -8.762 -2.403 -11.948 1.00 97.19 212 LEU A C 1
ATOM 1719 O O . LEU A 1 212 ? -9.901 -2.395 -12.416 1.00 97.19 212 LEU A O 1
ATOM 1723 N N . GLU A 1 213 ? -8.443 -1.846 -10.788 1.00 96.69 213 GLU A N 1
ATOM 1724 C CA . GLU A 1 213 ? -9.374 -1.268 -9.825 1.00 96.69 213 GLU A CA 1
ATOM 1725 C C . GLU A 1 213 ? -8.601 -0.324 -8.903 1.00 96.69 213 GLU A C 1
ATOM 1727 O O . GLU A 1 213 ? -7.402 -0.505 -8.686 1.00 96.69 213 GLU A O 1
ATOM 1732 N N . THR A 1 214 ? -9.283 0.666 -8.349 1.00 97.62 214 THR A N 1
ATOM 1733 C CA . THR A 1 214 ? -8.749 1.541 -7.311 1.00 97.62 214 THR A CA 1
ATOM 1734 C C . THR A 1 214 ? -9.691 1.523 -6.123 1.00 97.62 214 THR A C 1
ATOM 1736 O O . THR A 1 214 ? -10.880 1.789 -6.274 1.00 97.62 214 THR A O 1
ATOM 1739 N N . ILE A 1 215 ? -9.150 1.228 -4.945 1.00 97.75 215 ILE A N 1
ATOM 1740 C CA . ILE A 1 215 ? -9.864 1.367 -3.676 1.00 97.75 215 ILE A CA 1
ATOM 1741 C C . ILE A 1 215 ? -9.338 2.621 -2.990 1.00 97.75 215 ILE A C 1
ATOM 1743 O O . ILE A 1 215 ? -8.125 2.811 -2.899 1.00 97.75 215 ILE A O 1
ATOM 1747 N N . VAL A 1 216 ? -10.242 3.477 -2.531 1.00 97.56 216 VAL A N 1
ATOM 1748 C CA . VAL A 1 216 ? -9.921 4.705 -1.801 1.00 97.56 216 VAL A CA 1
ATOM 1749 C C . VAL A 1 216 ? -10.407 4.525 -0.370 1.00 97.56 216 VAL A C 1
ATOM 1751 O O . VAL A 1 216 ? -11.532 4.090 -0.165 1.00 97.56 216 VAL A O 1
ATOM 1754 N N . LEU A 1 217 ? -9.540 4.814 0.597 1.00 97.31 217 LEU A N 1
ATOM 1755 C CA . LEU A 1 217 ? -9.824 4.752 2.025 1.00 97.31 217 LEU A CA 1
ATOM 1756 C C . LEU A 1 217 ? -9.584 6.149 2.608 1.00 97.31 217 LEU A C 1
ATOM 1758 O O . LEU A 1 217 ? -8.435 6.543 2.822 1.00 97.31 217 LEU A O 1
ATOM 1762 N N . SER A 1 218 ? -10.655 6.915 2.794 1.00 93.50 218 SER A N 1
ATOM 1763 C CA . SER A 1 218 ? -10.629 8.263 3.382 1.00 93.50 218 SER A CA 1
ATOM 1764 C C . SER A 1 218 ? -11.362 8.322 4.721 1.00 93.50 218 SER A C 1
ATOM 1766 O O . SER A 1 218 ? -10.985 9.110 5.586 1.00 93.50 218 SER A O 1
ATOM 1768 N N . GLU A 1 219 ? -12.368 7.472 4.917 1.00 92.88 219 GLU A N 1
ATOM 1769 C CA . GLU A 1 219 ? -13.240 7.490 6.091 1.00 92.88 219 GLU A CA 1
ATOM 1770 C C . GLU A 1 219 ? -13.259 6.121 6.793 1.00 92.88 219 GLU A C 1
ATOM 1772 O O . GLU A 1 219 ? -12.945 5.105 6.164 1.00 92.88 219 GLU A O 1
ATOM 1777 N N . PRO A 1 220 ? -13.568 6.051 8.105 1.00 93.44 220 PRO A N 1
ATOM 1778 C CA . PRO A 1 220 ? -13.664 4.783 8.839 1.00 93.44 220 PRO A CA 1
ATOM 1779 C C . PRO A 1 220 ? -14.516 3.714 8.135 1.00 93.44 220 PRO A C 1
ATOM 1781 O O . PRO A 1 220 ? -14.157 2.536 8.144 1.00 93.44 220 PRO A O 1
ATOM 1784 N N . GLU A 1 221 ? -15.594 4.125 7.479 1.00 93.44 221 GLU A N 1
ATOM 1785 C CA . GLU A 1 221 ? -16.541 3.292 6.742 1.00 93.44 221 GLU A CA 1
ATOM 1786 C C . GLU A 1 221 ? -15.869 2.582 5.560 1.00 93.44 221 GLU A C 1
ATOM 1788 O O . GLU A 1 221 ? -16.121 1.397 5.330 1.00 93.44 221 GLU A O 1
ATOM 1793 N N . ASP A 1 222 ? -14.941 3.250 4.866 1.00 95.50 222 ASP A N 1
ATOM 1794 C CA . ASP A 1 222 ? -14.174 2.651 3.769 1.00 95.50 222 ASP A CA 1
ATOM 1795 C C . ASP A 1 222 ? -13.312 1.487 4.278 1.00 95.50 222 ASP A C 1
ATOM 1797 O O . ASP A 1 222 ? -13.233 0.415 3.665 1.00 95.50 222 ASP A O 1
ATOM 1801 N N . TYR A 1 223 ? -12.672 1.680 5.438 1.00 96.69 223 TYR A N 1
ATOM 1802 C CA . TYR A 1 223 ? -11.905 0.622 6.089 1.00 96.69 223 TYR A CA 1
ATOM 1803 C C . TYR A 1 223 ? -12.819 -0.508 6.557 1.00 96.69 223 TYR A C 1
ATOM 1805 O O . TYR A 1 223 ? -12.464 -1.677 6.388 1.00 96.69 223 TYR A O 1
ATOM 1813 N N . ALA A 1 224 ? -13.989 -0.181 7.111 1.00 94.25 224 ALA A N 1
ATOM 1814 C CA . ALA A 1 224 ? -14.956 -1.176 7.545 1.00 94.25 224 ALA A CA 1
ATOM 1815 C C . ALA A 1 224 ? -15.405 -2.060 6.365 1.00 94.25 224 ALA A C 1
ATOM 1817 O O . ALA A 1 224 ? -15.312 -3.288 6.430 1.00 94.25 224 ALA A O 1
ATOM 1818 N N . HIS A 1 225 ? -15.787 -1.434 5.250 1.00 94.44 225 HIS A N 1
ATOM 1819 C CA . HIS A 1 225 ? -16.207 -2.118 4.030 1.00 94.44 225 HIS A CA 1
ATOM 1820 C C . HIS A 1 225 ? -15.102 -3.013 3.452 1.00 94.44 225 HIS A C 1
ATOM 1822 O O . HIS A 1 225 ? -15.363 -4.146 3.044 1.00 94.44 225 HIS A O 1
ATOM 1828 N N . LEU A 1 226 ? -13.849 -2.543 3.444 1.00 96.31 226 LEU A N 1
ATOM 1829 C CA . LEU A 1 226 ? -12.732 -3.334 2.935 1.00 96.31 226 LEU A CA 1
ATOM 1830 C C . LEU A 1 226 ? -12.393 -4.530 3.843 1.00 96.31 226 LEU A C 1
ATOM 1832 O O . LEU A 1 226 ? -12.130 -5.625 3.342 1.00 96.31 226 LEU A O 1
ATOM 1836 N N . PHE A 1 227 ? -12.341 -4.331 5.163 1.00 96.94 227 PHE A N 1
ATOM 1837 C CA . PHE A 1 227 ? -11.754 -5.304 6.091 1.00 96.94 227 PHE A CA 1
ATOM 1838 C C . PHE A 1 227 ? -12.735 -6.305 6.699 1.00 96.94 227 PHE A C 1
ATOM 1840 O O . PHE A 1 227 ? -12.278 -7.308 7.258 1.00 96.94 227 PHE A O 1
ATOM 1847 N N . PHE A 1 228 ? -14.042 -6.080 6.586 1.00 94.56 228 PHE A N 1
ATOM 1848 C CA . PHE A 1 228 ? -15.055 -6.914 7.228 1.00 94.56 228 PHE A CA 1
ATOM 1849 C C . PHE A 1 228 ? -16.107 -7.375 6.214 1.00 94.56 228 PHE A C 1
ATOM 1851 O O . PHE A 1 228 ? -17.096 -6.685 5.970 1.00 94.56 228 PHE A O 1
ATOM 1858 N N . PRO A 1 229 ? -15.915 -8.557 5.606 1.00 90.25 229 PRO A N 1
ATOM 1859 C CA . PRO A 1 229 ? -16.866 -9.075 4.635 1.00 90.25 229 PRO A CA 1
ATOM 1860 C C . PRO A 1 229 ? -18.205 -9.405 5.303 1.00 90.25 229 PRO A C 1
ATOM 1862 O O . PRO A 1 229 ? -18.234 -9.914 6.422 1.00 90.25 229 PRO A O 1
ATOM 1865 N N . ALA A 1 230 ? -19.308 -9.241 4.567 1.00 88.25 230 ALA A N 1
ATOM 1866 C CA . ALA A 1 230 ? -20.662 -9.556 5.042 1.00 88.25 230 ALA A CA 1
ATOM 1867 C C . ALA A 1 230 ? -20.856 -11.025 5.473 1.00 88.25 230 ALA A C 1
ATOM 1869 O O . ALA A 1 230 ? -21.790 -11.348 6.198 1.00 88.25 230 ALA A O 1
ATOM 1870 N N . SER A 1 231 ? -19.971 -11.930 5.043 1.00 87.44 231 SER A N 1
ATOM 1871 C CA . SER A 1 231 ? -19.969 -13.335 5.460 1.00 87.44 231 SER A CA 1
ATOM 1872 C C . SER A 1 231 ? -19.428 -13.566 6.877 1.00 87.44 231 SER A C 1
ATOM 1874 O O . SER A 1 231 ? -19.417 -14.706 7.340 1.00 87.44 231 SER A O 1
ATOM 1876 N N . LEU A 1 232 ? -18.878 -12.541 7.534 1.00 92.75 232 LEU A N 1
ATOM 1877 C CA . LEU A 1 232 ? -18.316 -12.662 8.873 1.00 92.75 232 LEU A CA 1
ATOM 1878 C C . LEU A 1 232 ? -19.451 -12.774 9.912 1.00 92.75 232 LEU A C 1
ATOM 1880 O O . LEU A 1 232 ? -20.353 -11.938 9.899 1.00 92.75 232 LEU A O 1
ATOM 1884 N N . PRO A 1 233 ? -19.425 -13.772 10.818 1.00 90.31 233 PRO A N 1
ATOM 1885 C CA . PRO A 1 233 ? -20.433 -13.899 11.867 1.00 90.31 233 PRO A CA 1
ATOM 1886 C C . PRO A 1 233 ? -20.501 -12.669 12.771 1.00 90.31 233 PRO A C 1
ATOM 1888 O O . PRO A 1 233 ? -19.532 -11.923 12.896 1.00 90.31 233 PRO A O 1
ATOM 1891 N N . HIS A 1 234 ? -21.621 -12.497 13.467 1.00 87.81 234 HIS A N 1
ATOM 1892 C CA . HIS A 1 234 ? -21.790 -11.401 14.408 1.00 87.81 234 HIS A CA 1
ATOM 1893 C C . HIS A 1 234 ? -22.401 -11.882 15.734 1.00 87.81 234 HIS A C 1
ATOM 1895 O O . HIS A 1 234 ? -23.490 -12.455 15.706 1.00 87.81 234 HIS A O 1
ATOM 1901 N N . PRO A 1 235 ? -21.725 -11.691 16.883 1.00 94.12 235 PRO A N 1
ATOM 1902 C CA . PRO A 1 235 ? -20.323 -11.282 17.030 1.00 94.12 235 PRO A CA 1
ATOM 1903 C C . PRO A 1 235 ? -19.339 -12.353 16.526 1.00 94.12 235 PRO A C 1
ATOM 1905 O O . PRO A 1 235 ? -19.670 -13.543 16.457 1.00 94.12 235 PRO A O 1
ATOM 1908 N N . PHE A 1 236 ? -18.100 -11.950 16.232 1.00 96.50 236 PHE A N 1
ATOM 1909 C CA . PHE A 1 236 ? -17.037 -12.847 15.754 1.00 96.50 236 PHE A CA 1
ATOM 1910 C C . PHE A 1 236 ? -15.817 -12.872 16.673 1.00 96.50 236 PHE A C 1
ATOM 1912 O O . PHE A 1 236 ? -15.520 -11.938 17.411 1.00 96.50 236 PHE A O 1
ATOM 1919 N N . THR A 1 237 ? -15.058 -13.955 16.595 1.00 97.06 237 THR A N 1
ATOM 1920 C CA . THR A 1 237 ? -13.740 -14.117 17.208 1.00 97.06 237 THR A CA 1
ATOM 1921 C C . THR A 1 237 ? -12.627 -13.793 16.209 1.00 97.06 237 THR A C 1
ATOM 1923 O O . THR A 1 237 ? -12.810 -13.853 14.992 1.00 97.06 237 THR A O 1
ATOM 1926 N N . ALA A 1 238 ? -11.413 -13.539 16.707 1.00 96.56 238 ALA A N 1
ATOM 1927 C CA . ALA A 1 238 ? -10.236 -13.349 15.851 1.00 96.56 238 ALA A CA 1
ATOM 1928 C C . ALA A 1 238 ? -9.960 -14.541 14.907 1.00 96.56 238 ALA A C 1
ATOM 1930 O O . ALA A 1 238 ? -9.433 -14.352 13.812 1.00 96.56 238 ALA A O 1
ATOM 1931 N N . ALA A 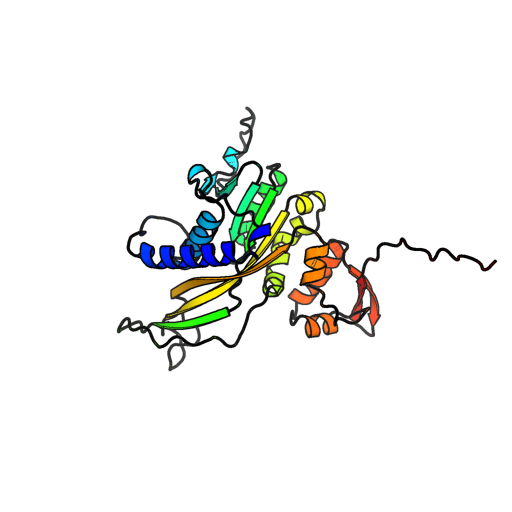1 239 ? -10.328 -15.763 15.309 1.00 96.12 239 ALA A N 1
ATOM 1932 C CA . ALA A 1 239 ? -10.165 -16.959 14.483 1.00 96.12 239 ALA A CA 1
ATOM 1933 C C . ALA A 1 239 ? -11.140 -16.973 13.293 1.00 96.12 239 ALA A C 1
ATOM 1935 O O . ALA A 1 239 ? -10.724 -17.246 12.168 1.00 96.12 239 ALA A O 1
ATOM 1936 N N . GLU A 1 240 ? -12.409 -16.624 13.524 1.00 96.31 240 GLU A N 1
ATOM 1937 C CA . GLU A 1 240 ? -13.420 -16.487 12.466 1.00 96.31 240 GLU A CA 1
ATOM 1938 C C . GLU A 1 240 ? -13.050 -15.349 11.503 1.00 96.31 240 GLU A C 1
ATOM 1940 O O . GLU A 1 240 ? -13.092 -15.531 10.286 1.00 96.31 240 GLU A O 1
ATOM 1945 N N . TYR A 1 241 ? -12.564 -14.222 12.033 1.00 96.88 241 TYR A N 1
ATOM 1946 C CA . TYR A 1 241 ? -12.034 -13.122 11.223 1.00 96.88 241 TYR A CA 1
ATOM 1947 C C . TYR A 1 241 ? -10.856 -13.555 10.340 1.00 96.88 241 TYR A C 1
ATOM 1949 O O . TYR A 1 241 ? -10.835 -13.279 9.138 1.00 96.88 241 TYR A O 1
ATOM 1957 N N . ALA A 1 242 ? -9.880 -14.271 10.907 1.00 96.06 242 ALA A N 1
ATOM 1958 C CA . ALA A 1 242 ? -8.731 -14.776 10.159 1.00 96.06 242 ALA A CA 1
ATOM 1959 C C . ALA A 1 242 ? -9.135 -15.780 9.069 1.00 96.06 242 ALA A C 1
ATOM 1961 O O . ALA A 1 242 ? -8.528 -15.808 7.997 1.00 96.06 242 ALA A O 1
ATOM 1962 N N . ALA A 1 243 ? -10.155 -16.602 9.323 1.00 94.88 243 ALA A N 1
ATOM 1963 C CA . ALA A 1 243 ? -10.684 -17.536 8.338 1.00 94.88 243 ALA A CA 1
ATOM 1964 C C . ALA A 1 243 ? -11.360 -16.803 7.167 1.00 94.88 243 ALA A C 1
ATOM 1966 O O . ALA A 1 243 ? -11.082 -17.128 6.010 1.00 94.88 243 ALA A O 1
ATOM 1967 N N . ALA A 1 244 ? -12.178 -15.786 7.459 1.00 94.69 244 ALA A N 1
ATOM 1968 C CA . ALA A 1 244 ? -12.904 -15.010 6.454 1.00 94.69 244 ALA A CA 1
ATOM 1969 C C . ALA A 1 244 ? -11.979 -14.136 5.587 1.00 94.69 244 ALA A C 1
ATOM 1971 O O . ALA A 1 244 ? -12.128 -14.083 4.368 1.00 94.69 244 ALA A O 1
ATOM 1972 N N . THR A 1 245 ? -10.989 -13.479 6.198 1.00 94.00 245 THR A N 1
ATOM 1973 C CA . THR A 1 245 ? -10.110 -12.507 5.515 1.00 94.00 245 THR A CA 1
ATOM 1974 C C . THR A 1 245 ? -8.804 -13.106 5.001 1.00 94.00 245 THR A C 1
ATOM 1976 O O . THR A 1 245 ? -8.144 -12.530 4.137 1.00 94.00 245 THR A O 1
ATOM 1979 N N . ARG A 1 246 ? -8.404 -14.267 5.538 1.00 93.69 246 ARG A N 1
ATOM 1980 C CA . ARG A 1 246 ? -7.075 -14.884 5.372 1.00 93.69 246 ARG A CA 1
ATOM 1981 C C . ARG A 1 246 ? -5.914 -14.049 5.925 1.00 93.69 246 ARG A C 1
ATOM 1983 O O . ARG A 1 246 ? -4.759 -14.419 5.704 1.00 93.69 246 ARG A O 1
ATOM 1990 N N . ILE A 1 247 ? -6.193 -12.988 6.683 1.00 95.00 247 ILE A N 1
ATOM 1991 C CA . ILE A 1 247 ? -5.198 -12.288 7.501 1.00 95.00 247 ILE A CA 1
ATOM 1992 C C . ILE A 1 247 ? -4.893 -13.184 8.704 1.00 95.00 247 ILE A C 1
ATOM 1994 O O . ILE A 1 247 ? -5.813 -13.666 9.362 1.00 95.00 247 ILE A O 1
ATOM 1998 N N . ARG A 1 248 ? -3.613 -13.453 8.982 1.00 93.00 248 ARG A N 1
ATOM 1999 C CA . ARG A 1 248 ? -3.199 -14.445 9.991 1.00 93.00 248 ARG A CA 1
ATOM 2000 C C . ARG A 1 248 ? -2.218 -13.878 11.009 1.00 93.00 248 ARG A C 1
ATOM 2002 O O . ARG A 1 248 ? -1.475 -12.937 10.737 1.00 93.00 248 ARG A O 1
ATOM 2009 N N . GLY A 1 249 ? -2.147 -14.546 12.159 1.00 94.19 249 GLY A N 1
ATOM 2010 C CA . GLY A 1 249 ? -1.119 -14.321 13.170 1.00 94.19 249 GLY A CA 1
ATOM 2011 C C . GLY A 1 249 ? -1.213 -12.938 13.811 1.00 94.19 249 GLY A C 1
ATOM 2012 O O . GLY A 1 249 ? -2.303 -12.446 14.092 1.00 94.19 249 GLY A O 1
ATOM 2013 N N . ARG A 1 250 ? -0.058 -12.305 14.050 1.00 94.62 250 ARG A N 1
ATOM 2014 C CA . ARG A 1 250 ? 0.019 -10.993 14.716 1.00 94.62 250 ARG A CA 1
ATOM 2015 C C . ARG A 1 250 ? -0.743 -9.901 13.964 1.00 94.62 250 ARG A C 1
ATOM 2017 O O . ARG A 1 250 ? -1.334 -9.038 14.603 1.00 94.62 250 ARG A O 1
ATOM 2024 N N . THR A 1 251 ? -0.779 -9.968 12.633 1.00 96.06 251 THR A N 1
ATOM 2025 C CA . THR A 1 251 ? -1.494 -8.993 11.803 1.00 96.06 251 THR A CA 1
ATOM 2026 C C . THR A 1 251 ? -2.991 -9.000 12.095 1.00 96.06 251 THR A C 1
ATOM 2028 O O . THR A 1 251 ? -3.576 -7.932 12.202 1.00 96.06 251 THR A O 1
ATOM 2031 N N . THR A 1 252 ? -3.601 -10.169 12.320 1.00 96.88 252 THR A N 1
ATOM 2032 C CA . THR A 1 252 ? -5.022 -10.269 12.689 1.00 96.88 252 THR A CA 1
ATOM 2033 C C . THR A 1 252 ? -5.335 -9.441 13.931 1.00 96.88 252 THR A C 1
ATOM 2035 O O . THR A 1 252 ? -6.221 -8.596 13.910 1.00 96.88 252 THR A O 1
ATOM 2038 N N . TYR A 1 253 ? -4.577 -9.650 15.008 1.00 96.06 253 TYR A N 1
ATOM 2039 C CA . TYR A 1 253 ? -4.797 -8.935 16.263 1.00 96.06 253 TYR A CA 1
ATOM 2040 C C . TYR A 1 253 ? -4.480 -7.446 16.141 1.00 96.06 253 TYR A C 1
ATOM 2042 O O . TYR A 1 253 ? -5.216 -6.631 16.684 1.00 96.06 253 TYR A O 1
ATOM 2050 N N . SER A 1 254 ? -3.426 -7.089 15.400 1.00 96.62 254 SER A N 1
ATOM 2051 C CA . SER A 1 254 ? -3.084 -5.688 15.135 1.00 96.62 254 SER A CA 1
ATOM 2052 C C . SER A 1 254 ? -4.212 -4.955 14.413 1.00 96.62 254 SER A C 1
ATOM 2054 O O . SER A 1 254 ? -4.519 -3.823 14.766 1.00 96.62 254 SER A O 1
ATOM 2056 N N . VAL A 1 255 ? -4.829 -5.597 13.419 1.00 96.81 255 VAL A N 1
ATOM 2057 C CA . VAL A 1 255 ? -5.943 -5.034 12.649 1.00 96.81 255 VAL A CA 1
ATOM 2058 C C . VAL A 1 255 ? -7.188 -4.877 13.520 1.00 96.81 255 VAL A C 1
ATOM 2060 O O . VAL A 1 255 ? -7.786 -3.807 13.541 1.00 96.81 255 VAL A O 1
ATOM 2063 N N . LEU A 1 256 ? -7.551 -5.903 14.295 1.00 97.19 256 LEU A N 1
ATOM 2064 C CA . LEU A 1 256 ? -8.699 -5.821 15.203 1.00 97.19 256 LEU A CA 1
ATOM 2065 C C . LEU A 1 256 ? -8.506 -4.741 16.272 1.00 97.19 256 LEU A C 1
ATOM 2067 O O . LEU A 1 256 ? -9.430 -3.987 16.547 1.00 97.19 256 LEU A O 1
ATOM 2071 N N . HIS A 1 257 ? -7.303 -4.630 16.839 1.00 97.00 257 HIS A N 1
ATOM 2072 C CA . HIS A 1 257 ? -6.984 -3.585 17.809 1.00 97.00 257 HIS A CA 1
ATOM 2073 C C . HIS A 1 257 ? -7.075 -2.189 17.192 1.00 97.00 257 HIS A C 1
ATOM 2075 O O . HIS A 1 257 ? -7.705 -1.312 17.774 1.00 97.00 257 HIS A O 1
ATOM 2081 N N . LEU A 1 258 ? -6.489 -1.999 16.005 1.00 97.50 258 LEU A N 1
ATOM 2082 C CA . LEU A 1 258 ? -6.578 -0.744 15.263 1.00 97.50 258 LEU A CA 1
ATOM 2083 C C . LEU A 1 258 ? -8.039 -0.338 15.055 1.00 97.50 258 LEU A C 1
ATOM 2085 O O . LEU A 1 258 ? -8.399 0.801 15.324 1.00 97.50 258 LEU A O 1
ATOM 2089 N N . PHE A 1 259 ? -8.890 -1.265 14.619 1.00 97.19 259 PHE A N 1
ATOM 2090 C CA . PHE A 1 259 ? -10.291 -0.951 14.359 1.00 97.19 259 PHE A CA 1
ATOM 2091 C C . PHE A 1 259 ? -11.127 -0.746 15.622 1.00 97.19 259 PHE A C 1
ATOM 2093 O O . PHE A 1 259 ? -12.096 0.009 15.570 1.00 97.19 259 PHE A O 1
ATOM 2100 N N . CYS A 1 260 ? -10.724 -1.309 16.764 1.00 96.88 260 CYS A N 1
ATOM 2101 C CA . CYS A 1 260 ? -11.272 -0.889 18.051 1.00 96.88 260 CYS A CA 1
ATOM 2102 C C . CYS A 1 260 ? -10.903 0.565 18.384 1.00 96.88 260 CYS A C 1
ATOM 2104 O O . CYS A 1 260 ? -11.752 1.340 18.807 1.00 96.88 260 CYS A O 1
ATOM 2106 N N . GLU A 1 261 ? -9.650 0.966 18.167 1.00 96.31 261 GLU A N 1
ATOM 2107 C CA . GLU A 1 261 ? -9.196 2.339 18.441 1.00 96.31 261 GLU A CA 1
ATOM 2108 C C . GLU A 1 261 ? -9.761 3.371 17.470 1.00 96.31 261 GLU A C 1
ATOM 2110 O O . GLU A 1 261 ? -9.964 4.524 17.835 1.00 96.31 261 GLU A O 1
ATOM 2115 N N . MET A 1 262 ? -10.040 2.959 16.235 1.00 95.06 262 MET A N 1
ATOM 2116 C CA . MET A 1 262 ? -10.770 3.779 15.272 1.00 95.06 262 MET A CA 1
ATOM 2117 C C . MET A 1 262 ? -12.261 3.905 15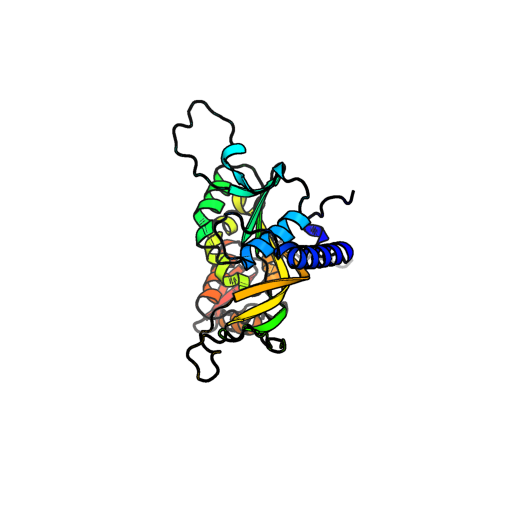.615 1.00 95.06 262 MET A C 1
ATOM 2119 O O . MET A 1 262 ? -12.952 4.677 14.959 1.00 95.06 262 MET A O 1
ATOM 2123 N N . GLY A 1 263 ? -12.756 3.162 16.612 1.00 94.50 263 GLY A N 1
ATOM 2124 C CA . GLY A 1 263 ? -14.159 3.158 17.018 1.00 94.50 263 GLY A CA 1
ATOM 2125 C C . GLY A 1 263 ? -15.072 2.311 16.131 1.00 94.50 263 GLY A C 1
ATOM 2126 O O . GLY A 1 263 ? -16.266 2.270 16.385 1.00 94.50 263 GLY A O 1
ATOM 2127 N N . ILE A 1 264 ? -14.543 1.597 15.135 1.00 95.12 264 ILE A N 1
ATOM 2128 C CA . ILE A 1 264 ? -15.329 0.747 14.220 1.00 95.12 264 ILE A CA 1
ATOM 2129 C C . ILE A 1 264 ? -15.831 -0.512 14.942 1.00 95.12 264 ILE A C 1
ATOM 2131 O O . ILE A 1 264 ? -16.961 -0.960 14.747 1.00 95.12 264 ILE A O 1
ATOM 2135 N N . LEU A 1 265 ? -14.976 -1.090 15.785 1.00 96.19 265 LEU A N 1
ATOM 2136 C CA . LEU A 1 265 ? -15.279 -2.282 16.568 1.00 96.19 265 LEU A CA 1
ATOM 2137 C C . LEU A 1 265 ? -15.228 -2.000 18.067 1.00 96.19 265 LEU A C 1
ATOM 2139 O O . LEU A 1 265 ? -14.542 -1.091 18.530 1.00 96.19 265 LEU A O 1
ATOM 2143 N N . ARG A 1 266 ? -15.846 -2.888 18.842 1.00 96.12 266 ARG A N 1
ATOM 2144 C CA . ARG A 1 266 ? -15.621 -2.998 20.284 1.00 96.12 266 ARG A CA 1
ATOM 2145 C C . ARG A 1 266 ? -15.580 -4.463 20.733 1.00 96.12 266 ARG A C 1
ATOM 2147 O O . ARG A 1 266 ? -16.238 -5.311 20.124 1.00 96.12 266 ARG A O 1
ATOM 2154 N N . PRO A 1 267 ? -14.823 -4.800 21.791 1.00 95.88 267 PRO A N 1
ATOM 2155 C CA . PRO A 1 267 ? -14.908 -6.114 22.422 1.00 95.88 267 PRO A CA 1
ATOM 2156 C C . PRO A 1 267 ? -16.286 -6.340 23.070 1.00 95.88 267 PRO A C 1
ATOM 2158 O O . PRO A 1 267 ? -16.785 -5.473 23.779 1.00 95.88 267 PRO A O 1
ATOM 2161 N N . GLU A 1 268 ? -16.868 -7.524 22.882 1.00 92.19 268 GLU A N 1
ATOM 2162 C CA . GLU A 1 268 ? -18.193 -7.922 23.386 1.00 92.19 268 GLU A CA 1
ATOM 2163 C C . GLU A 1 268 ? -18.103 -9.279 24.099 1.00 92.19 268 GLU A C 1
ATOM 2165 O O . GLU A 1 268 ? -18.655 -10.291 23.671 1.00 92.19 268 GLU A O 1
ATOM 2170 N N . GLY A 1 269 ? -17.315 -9.336 25.173 1.00 92.31 269 GLY A N 1
ATOM 2171 C CA . GLY A 1 269 ? -17.177 -10.537 25.999 1.00 92.31 269 GLY A CA 1
ATOM 2172 C C . GLY A 1 269 ? -16.246 -11.609 25.421 1.00 92.31 269 GLY A C 1
ATOM 2173 O O . GLY A 1 269 ? -15.196 -11.307 24.841 1.00 92.31 269 GLY A O 1
ATOM 2174 N N . LYS A 1 270 ? -16.576 -12.882 25.683 1.00 94.06 270 LYS A N 1
ATOM 2175 C CA . LYS A 1 270 ? -15.750 -14.039 25.308 1.00 94.06 270 LYS A CA 1
ATOM 2176 C C . LYS A 1 270 ? -16.589 -15.225 24.836 1.00 94.06 270 LYS A C 1
ATOM 2178 O O . LYS A 1 270 ? -17.585 -15.576 25.461 1.00 94.06 270 LYS A O 1
ATOM 2183 N N . ARG A 1 271 ? -16.102 -15.923 23.806 1.00 94.94 271 ARG A N 1
ATOM 2184 C CA . ARG A 1 271 ? -16.543 -17.270 23.413 1.00 94.94 271 ARG A CA 1
ATOM 2185 C C . ARG A 1 271 ? -15.441 -18.263 23.773 1.00 94.94 271 ARG A C 1
ATOM 2187 O O . ARG A 1 271 ? -14.393 -18.323 23.125 1.00 94.94 271 ARG A O 1
ATOM 2194 N N . GLY A 1 272 ? -15.641 -18.989 24.872 1.0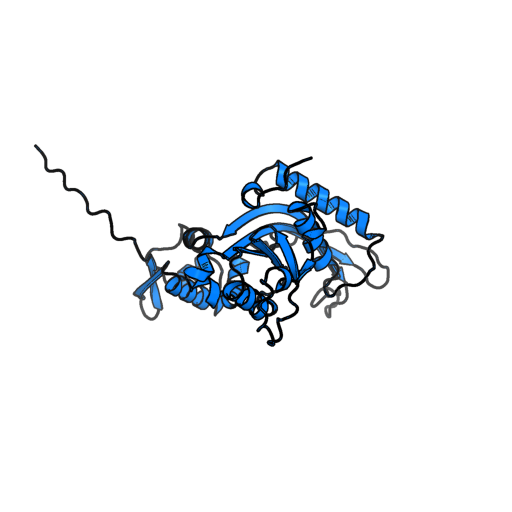0 93.12 272 GLY A N 1
ATOM 2195 C CA . GLY A 1 272 ? -14.580 -19.777 25.499 1.00 93.12 272 GLY A CA 1
ATOM 2196 C C . GLY A 1 272 ? -13.440 -18.874 25.986 1.00 93.12 272 GLY A C 1
ATOM 2197 O O . GLY A 1 272 ? -13.653 -17.966 26.786 1.00 93.12 272 GLY A O 1
ATOM 2198 N N . ARG A 1 273 ? -12.216 -19.106 25.494 1.00 92.38 273 ARG A N 1
ATOM 2199 C CA . ARG A 1 273 ? -11.035 -18.281 25.828 1.00 92.38 273 ARG A CA 1
ATOM 2200 C C . ARG A 1 273 ? -10.841 -17.081 24.896 1.00 92.38 273 ARG A C 1
ATOM 2202 O O . ARG A 1 273 ? -9.994 -16.237 25.181 1.00 92.38 273 ARG A O 1
ATOM 2209 N N . SER A 1 274 ? -11.581 -17.017 23.792 1.00 94.75 274 SER A N 1
ATOM 2210 C CA . SER A 1 274 ? -11.404 -15.993 22.763 1.00 94.75 274 SER A CA 1
ATOM 2211 C C . SER A 1 274 ? -12.294 -14.794 23.033 1.00 94.75 274 SER A C 1
ATOM 2213 O O . SER A 1 274 ? -13.482 -14.959 23.292 1.00 94.75 274 SER A O 1
ATOM 2215 N N . VAL A 1 275 ? -11.726 -13.595 22.923 1.00 96.00 275 VAL A N 1
ATOM 2216 C CA . VAL A 1 275 ? -12.496 -12.346 22.890 1.00 96.00 275 VAL A CA 1
ATOM 2217 C C . VAL A 1 275 ? -13.363 -12.327 21.634 1.00 96.00 275 VAL A C 1
ATOM 2219 O O . VAL A 1 275 ? -12.907 -12.709 20.550 1.00 96.00 275 VAL A O 1
ATOM 2222 N N . THR A 1 276 ? -14.609 -11.908 21.804 1.00 96.75 276 THR A N 1
ATOM 2223 C CA . THR A 1 276 ? -15.550 -11.631 20.718 1.00 96.75 276 THR A CA 1
ATOM 2224 C C . THR A 1 276 ? -15.579 -10.137 20.425 1.00 96.75 276 THR A C 1
ATOM 2226 O O . THR A 1 276 ? -15.379 -9.320 21.321 1.00 96.75 276 THR A O 1
ATOM 2229 N N . TYR A 1 277 ? -15.794 -9.787 19.163 1.00 96.88 277 TYR A N 1
ATOM 2230 C CA . TYR A 1 277 ? -15.846 -8.421 18.663 1.00 96.88 277 TYR A CA 1
ATOM 2231 C C . TYR A 1 277 ? -17.197 -8.177 18.004 1.00 96.88 277 TYR A C 1
ATOM 2233 O O . TYR A 1 277 ? -17.739 -9.055 17.323 1.00 96.88 277 TYR A O 1
ATOM 2241 N N . THR A 1 278 ? -17.704 -6.969 18.209 1.00 95.12 278 THR A N 1
ATOM 2242 C CA . THR A 1 278 ? -18.953 -6.473 17.644 1.00 95.12 278 THR A CA 1
ATOM 2243 C C . THR A 1 278 ? -18.739 -5.083 17.055 1.00 95.12 278 THR A C 1
ATOM 2245 O O . THR A 1 278 ? -17.707 -4.451 17.293 1.00 95.12 278 THR A O 1
ATOM 2248 N N . TRP A 1 279 ? -19.707 -4.618 16.279 1.00 92.81 279 TRP A N 1
ATOM 2249 C CA . TRP A 1 279 ? -19.719 -3.288 15.706 1.00 92.81 279 TRP A CA 1
ATOM 2250 C C . TRP A 1 279 ? -20.041 -2.304 16.819 1.00 92.81 279 TRP A C 1
ATOM 2252 O O . TRP A 1 279 ? -20.892 -2.563 17.676 1.00 92.81 279 TRP A O 1
ATOM 2262 N N . THR A 1 280 ? -19.363 -1.168 16.823 1.00 89.25 280 THR A N 1
ATOM 2263 C CA . THR A 1 280 ? -19.781 -0.044 17.656 1.00 89.25 280 THR A CA 1
ATOM 2264 C C . THR A 1 280 ? -21.010 0.569 16.981 1.00 89.25 280 THR A C 1
ATOM 2266 O O . THR A 1 280 ? -20.873 1.491 16.191 1.00 89.25 280 THR A O 1
ATOM 2269 N N . CYS A 1 281 ? -22.201 -0.015 17.153 1.00 70.75 281 CYS A N 1
ATOM 2270 C CA . CYS A 1 281 ? -23.422 0.547 16.567 1.00 70.75 281 CYS A CA 1
ATOM 2271 C C . CYS A 1 281 ? -23.601 2.020 16.970 1.00 70.75 281 CYS A C 1
ATOM 2273 O O . CYS A 1 281 ? -23.445 2.357 18.145 1.00 70.75 281 CYS A O 1
ATOM 2275 N N . GLU A 1 282 ? -24.011 2.852 16.009 1.00 55.53 282 GLU A N 1
ATOM 2276 C CA . GLU A 1 282 ? -24.799 4.055 16.279 1.00 55.53 282 GLU A CA 1
ATOM 2277 C C . GLU A 1 282 ? -26.123 3.610 16.917 1.00 55.53 282 GLU A C 1
ATOM 2279 O O . GLU A 1 282 ? -26.985 3.013 16.269 1.00 55.53 282 GLU A O 1
ATOM 2284 N N . GLU A 1 283 ? -26.283 3.847 18.216 1.00 41.25 283 GLU A N 1
ATOM 2285 C CA . GLU A 1 283 ? -27.600 3.838 18.842 1.00 41.25 283 GLU A CA 1
ATOM 2286 C C . GLU A 1 283 ? -28.36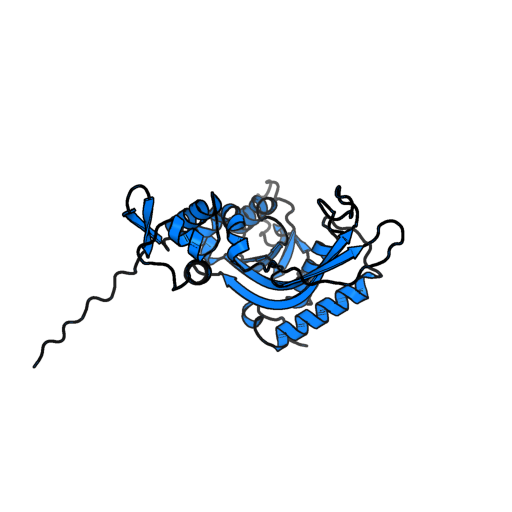8 5.084 18.381 1.00 41.25 283 GLU A C 1
ATOM 2288 O O . GLU A 1 283 ? -28.317 6.107 19.047 1.00 41.25 283 GLU A O 1
ATOM 2293 N N . GLU A 1 284 ? -29.091 5.012 17.259 1.00 42.44 284 GLU A N 1
ATOM 2294 C CA . GLU A 1 284 ? -30.335 5.780 17.089 1.00 42.44 284 GLU A CA 1
ATOM 2295 C C . GLU A 1 284 ? -31.223 5.217 15.965 1.00 42.44 284 GLU A C 1
ATOM 2297 O O . GLU A 1 284 ? -31.234 5.651 14.819 1.00 42.44 284 GLU A O 1
ATOM 2302 N N . SER A 1 285 ? -32.035 4.223 16.312 1.00 33.16 285 SER A N 1
ATOM 2303 C CA . SER A 1 285 ? -33.403 4.120 15.789 1.00 33.16 285 SER A CA 1
ATOM 2304 C C . SER A 1 285 ? -34.228 3.270 16.747 1.00 33.16 285 SER A C 1
ATOM 2306 O O . SER A 1 285 ? -34.403 2.063 16.588 1.00 33.16 285 SER A O 1
ATOM 2308 N N . ALA A 1 286 ? -34.733 3.919 17.797 1.00 31.28 286 ALA A N 1
ATOM 2309 C CA . ALA A 1 286 ? -35.824 3.352 18.573 1.00 31.28 286 ALA A CA 1
ATOM 2310 C C . ALA A 1 286 ? -37.022 3.098 17.633 1.00 31.28 286 ALA A C 1
ATOM 2312 O O . ALA A 1 286 ? -37.334 3.955 16.797 1.00 31.28 286 ALA A O 1
ATOM 2313 N N . PRO A 1 287 ? -37.722 1.957 17.745 1.00 36.53 287 PRO A N 1
ATOM 2314 C CA . PRO A 1 287 ? -38.937 1.741 16.984 1.00 36.53 287 PRO A CA 1
ATOM 2315 C C . PRO A 1 287 ? -39.983 2.737 17.486 1.00 36.53 287 PRO A C 1
ATOM 2317 O O . PRO A 1 287 ? -40.429 2.667 18.631 1.00 36.53 287 PRO A O 1
ATOM 2320 N N . VAL A 1 288 ? -40.393 3.674 16.630 1.00 35.69 288 VAL A N 1
ATOM 2321 C CA . VAL A 1 288 ? -41.632 4.416 16.861 1.00 35.69 288 VAL A CA 1
ATOM 2322 C C . VAL A 1 288 ? -42.760 3.401 16.753 1.00 35.69 288 VAL A C 1
ATOM 2324 O O . VAL A 1 288 ? -43.215 3.046 15.666 1.00 35.69 288 VAL A O 1
ATOM 2327 N N . THR A 1 289 ? -43.194 2.917 17.910 1.00 40.44 289 THR A N 1
ATOM 2328 C CA . THR A 1 289 ? -44.445 2.202 18.104 1.00 40.44 289 THR A CA 1
ATOM 2329 C C . THR A 1 289 ? -45.571 3.112 17.620 1.00 40.44 289 THR A C 1
ATOM 2331 O O . THR A 1 289 ? -46.039 3.980 18.353 1.00 40.44 289 THR A O 1
ATOM 2334 N N . ARG A 1 290 ? -46.018 2.960 16.371 1.00 33.91 290 ARG A N 1
ATOM 2335 C CA . ARG A 1 290 ? -47.327 3.483 15.978 1.00 33.91 290 ARG A CA 1
ATOM 2336 C C . ARG A 1 290 ? -48.367 2.483 16.447 1.00 33.91 290 ARG A C 1
ATOM 2338 O O . ARG A 1 290 ? -48.519 1.402 15.885 1.00 33.91 290 ARG A O 1
ATOM 2345 N N . HIS A 1 291 ? -49.012 2.854 17.546 1.00 34.31 291 HIS A N 1
ATOM 2346 C CA . HIS A 1 291 ? -50.256 2.263 17.996 1.00 34.31 291 HIS A CA 1
ATOM 2347 C C . HIS A 1 291 ? -51.278 2.235 16.859 1.00 34.31 291 HIS A C 1
ATOM 2349 O O . HIS A 1 291 ? -51.413 3.194 16.099 1.00 34.31 291 HIS A O 1
ATOM 2355 N N . GLN A 1 292 ? -51.983 1.110 16.788 1.00 34.62 292 GLN A N 1
ATOM 2356 C CA . GLN A 1 292 ? -53.292 1.005 16.165 1.00 34.62 292 GLN A CA 1
ATOM 2357 C C . GLN A 1 292 ? -54.216 2.083 16.745 1.00 34.62 292 GLN A C 1
ATOM 2359 O O . GLN A 1 292 ? -54.371 2.118 17.965 1.00 34.62 292 GLN A O 1
ATOM 2364 N N . VAL A 1 293 ? -54.829 2.890 15.875 1.00 38.72 293 VAL A N 1
ATOM 2365 C CA . VAL A 1 293 ? -56.274 3.191 15.851 1.00 38.72 293 VAL A CA 1
ATOM 2366 C C . VAL A 1 293 ? -56.661 3.408 14.394 1.00 38.72 293 VAL A C 1
ATOM 2368 O O . VAL A 1 293 ? -55.939 4.176 13.718 1.00 38.72 293 VAL A O 1
#

Foldseek 3Di:
DDDQDDLVCCFPPVLQVLLLVLLVVLVVVVVPPPDDDPDAPQLVSVLSSVLVSRDPDPVFAFAFPCVQDDDDPPPPDDDDRDTARGHDDQEGEHEDADACQVCLVVLVCCLVRDSGQYEYEHEAQQWEWEWEAEPPVRDIHDIDTDPDGDDPCVCLVRCLSCLVQLLDPSSLQSYKYKYFYFHKYWYWYLCCPDPSSPHVTDTNHIGTRTGDDMQMDRDLVSVCPVQPDPPQDVFHFLVSSCVVRVDDDPSSVSNQVSNVSSQQKDFDQDDVPTTTIHGNDDPDDDPPPPDDD

Secondary structure (DSSP, 8-state):
-PPPPPGGGGGSHHHHHHHHHHHHHHHHHTTS-----SS-HHHHHHHHHHHHHH-S-GGGEEEEGGGGS---TT--S-----EEEEEETTEEEEE-SS-SGGGHHHHHHHHHH--SEEEEE--EEEEEEEEEE-TTT-PBPPPEE-S----GGGGGGGGGTTHHHHH-HHHHTTEEEEEEEEEEEEEEES-SSSTTS-TTPPEEEEEEEEEEEEEEE-SHHHHHHHHS-TTS-SSEEHHHHHHHH---THHHHHHHHHHHHTTSEEEEEEETTEEEEEE--------------